Protein AF-A0A3D5E6T6-F1 (afdb_monomer_lite)

Radius of gyration: 24.29 Å; chains: 1; bounding box: 48×85×62 Å

Secondary structure (DSSP, 8-state):
---------------PPPPPPHHHHHHHHHHHHHT-HHHHHHHS-TT-EEEPPPEEE-SEEEEEETTEEEEEEES-TTT--S--TT-EEEEETTEE--TT-----STT-EEEEEEE-TT---EEEEEEE-EEE--EEEHHHHHHHHHHHHHH-SEEEEEEEEEEEETTEEEEEEEEEEESSTT---

Structure (mmCIF, N/CA/C/O backbone):
data_AF-A0A3D5E6T6-F1
#
_entry.id   AF-A0A3D5E6T6-F1
#
loop_
_atom_site.group_PDB
_atom_site.id
_atom_site.type_symbol
_atom_site.label_atom_id
_atom_site.label_alt_id
_atom_site.label_comp_id
_atom_site.label_asym_id
_atom_site.label_entity_id
_atom_site.label_seq_id
_atom_site.pdbx_PDB_ins_code
_atom_site.Cartn_x
_atom_site.Cartn_y
_atom_site.Cartn_z
_atom_site.occupancy
_atom_site.B_iso_or_equiv
_atom_site.auth_seq_id
_atom_site.auth_comp_id
_atom_site.auth_asym_id
_atom_site.auth_atom_id
_atom_site.pdbx_PDB_model_num
ATOM 1 N N . MET A 1 1 ? 4.486 -62.120 -38.686 1.00 47.09 1 MET A N 1
ATOM 2 C CA . MET A 1 1 ? 5.282 -61.383 -37.681 1.00 47.09 1 MET A CA 1
ATOM 3 C C . MET A 1 1 ? 5.878 -60.167 -38.366 1.00 47.09 1 MET A C 1
ATOM 5 O O . MET A 1 1 ? 6.569 -60.375 -39.346 1.00 47.09 1 MET A O 1
ATOM 9 N N . ILE A 1 2 ? 5.549 -58.956 -37.916 1.00 43.38 2 ILE A N 1
ATOM 10 C CA . ILE A 1 2 ? 6.425 -57.772 -37.788 1.00 43.38 2 ILE A CA 1
ATOM 11 C C . ILE A 1 2 ? 5.527 -56.706 -37.151 1.00 43.38 2 ILE A C 1
ATOM 13 O O . ILE A 1 2 ? 4.636 -56.150 -37.788 1.00 43.38 2 ILE A O 1
ATOM 17 N N . ASN A 1 3 ? 5.707 -56.514 -35.847 1.00 48.16 3 ASN A N 1
ATOM 18 C CA . ASN A 1 3 ? 5.030 -55.485 -35.074 1.00 48.16 3 ASN A CA 1
ATOM 19 C C . ASN A 1 3 ? 5.809 -54.184 -35.313 1.00 48.16 3 ASN A C 1
ATOM 21 O O . ASN A 1 3 ? 6.976 -54.090 -34.933 1.00 48.16 3 ASN A O 1
ATOM 25 N N . ARG A 1 4 ? 5.220 -53.215 -36.019 1.00 48.56 4 ARG A N 1
ATOM 26 C CA . ARG A 1 4 ? 5.838 -51.899 -36.233 1.00 48.56 4 ARG A CA 1
ATOM 27 C C . ARG A 1 4 ? 5.534 -51.016 -35.025 1.00 48.56 4 ARG A C 1
ATOM 29 O O . ARG A 1 4 ? 4.546 -50.292 -35.019 1.00 48.56 4 ARG A O 1
ATOM 36 N N . SER A 1 5 ? 6.376 -51.094 -34.002 1.00 53.91 5 SER A N 1
ATOM 37 C CA . SER A 1 5 ? 6.343 -50.152 -32.882 1.00 53.91 5 SER A CA 1
ATOM 38 C C . SER A 1 5 ? 6.890 -48.800 -33.347 1.00 53.91 5 SER A C 1
ATOM 40 O O . SER A 1 5 ? 8.079 -48.676 -33.634 1.00 53.91 5 SER A O 1
ATOM 42 N N . ILE A 1 6 ? 6.021 -47.793 -33.457 1.00 60.69 6 ILE A N 1
ATOM 43 C CA . ILE A 1 6 ? 6.411 -46.397 -33.689 1.00 60.69 6 ILE A CA 1
ATOM 44 C C . ILE A 1 6 ? 6.867 -45.827 -32.342 1.00 60.69 6 ILE A C 1
ATOM 46 O O . ILE A 1 6 ? 6.066 -45.691 -31.420 1.00 60.69 6 ILE A O 1
ATOM 50 N N . LEU A 1 7 ? 8.160 -45.531 -32.216 1.00 53.09 7 LEU A N 1
ATOM 51 C CA . LEU A 1 7 ? 8.740 -44.901 -31.033 1.00 53.09 7 LEU A CA 1
ATOM 52 C C . LEU A 1 7 ? 8.529 -43.379 -31.129 1.00 53.09 7 LEU A C 1
ATOM 54 O O . LEU A 1 7 ? 9.210 -42.708 -31.900 1.00 53.09 7 LEU A O 1
ATOM 58 N N . PHE A 1 8 ? 7.575 -42.835 -30.371 1.00 51.03 8 PHE A N 1
ATOM 59 C CA . PHE A 1 8 ? 7.426 -41.387 -30.193 1.00 51.03 8 PHE A CA 1
ATOM 60 C C . PHE A 1 8 ? 8.481 -40.894 -29.195 1.00 51.03 8 PHE A C 1
ATOM 62 O O . PHE A 1 8 ? 8.375 -41.148 -27.997 1.00 51.03 8 PHE A O 1
ATOM 69 N N . ILE A 1 9 ? 9.505 -40.195 -29.685 1.00 59.28 9 ILE A N 1
ATOM 70 C CA . ILE A 1 9 ? 10.459 -39.474 -28.834 1.00 59.28 9 ILE A CA 1
ATOM 71 C C . ILE A 1 9 ? 9.870 -38.085 -28.573 1.00 59.28 9 ILE A C 1
ATOM 73 O O . ILE A 1 9 ? 9.870 -37.227 -29.453 1.00 59.28 9 ILE A O 1
ATOM 77 N N . LEU A 1 10 ? 9.337 -37.872 -27.369 1.00 56.31 10 LEU A N 1
ATOM 78 C CA . LEU A 1 10 ? 8.991 -36.542 -26.871 1.00 56.31 10 LEU A CA 1
ATOM 79 C C . LEU A 1 10 ? 10.284 -35.842 -26.444 1.00 56.31 10 LEU A C 1
ATOM 81 O O . LEU A 1 10 ? 10.854 -36.161 -25.401 1.00 56.31 10 LEU A O 1
ATOM 85 N N . PHE A 1 11 ? 10.757 -34.892 -27.249 1.00 57.16 11 PHE A N 1
ATOM 8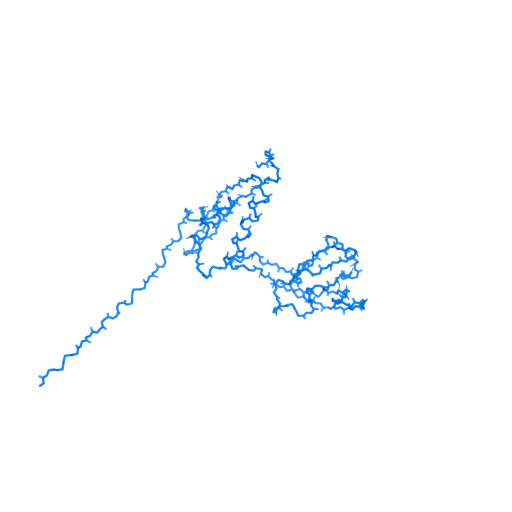6 C CA . PHE A 1 11 ? 11.798 -33.964 -26.822 1.00 57.16 11 PHE A CA 1
ATOM 87 C C . PHE A 1 11 ? 11.182 -32.968 -25.836 1.00 57.16 11 PHE A C 1
ATOM 89 O O . PHE A 1 11 ? 10.548 -31.995 -26.236 1.00 57.16 11 PHE A O 1
ATOM 96 N N . TYR A 1 12 ? 11.357 -33.214 -24.538 1.00 48.62 12 TYR A N 1
ATOM 97 C CA . TYR A 1 12 ? 11.178 -32.177 -23.525 1.00 48.62 12 TYR A CA 1
ATOM 98 C C . TYR A 1 12 ? 12.351 -31.199 -23.648 1.00 48.62 12 TYR A C 1
ATOM 100 O O . TYR A 1 12 ? 13.425 -31.420 -23.090 1.00 48.62 12 TYR A O 1
ATOM 108 N N . SER A 1 13 ? 12.177 -30.128 -24.422 1.00 54.66 13 SER A N 1
ATOM 109 C CA . SER A 1 13 ? 13.089 -28.990 -24.367 1.00 54.66 13 SER A CA 1
ATOM 110 C C . SER A 1 13 ? 12.815 -28.231 -23.072 1.00 54.66 13 SER A C 1
ATOM 112 O O . SER A 1 13 ? 11.785 -27.568 -22.943 1.00 54.66 13 SER A O 1
ATOM 114 N N . TYR A 1 14 ? 13.726 -28.329 -22.106 1.00 53.94 14 TYR A N 1
ATOM 115 C CA . TYR A 1 14 ? 13.758 -27.394 -20.988 1.00 53.94 14 TYR A CA 1
ATOM 116 C C . TYR A 1 14 ? 14.131 -26.017 -21.551 1.00 53.94 14 TYR A C 1
ATOM 118 O O . TYR A 1 14 ? 15.289 -25.771 -21.883 1.00 53.94 14 TYR A O 1
ATOM 126 N N . ILE A 1 15 ? 13.138 -25.142 -21.720 1.00 58.09 15 ILE A N 1
ATOM 127 C CA . ILE A 1 15 ? 13.366 -23.728 -22.021 1.00 58.09 15 ILE A CA 1
ATOM 128 C C . ILE A 1 15 ? 13.857 -23.107 -20.716 1.00 58.09 15 ILE A C 1
ATOM 130 O O . ILE A 1 15 ? 13.070 -22.862 -19.803 1.00 58.09 15 ILE A O 1
ATOM 134 N N . TYR A 1 16 ? 15.170 -22.924 -20.589 1.00 59.06 16 TYR A N 1
ATOM 135 C CA . TYR A 1 16 ? 15.711 -22.122 -19.502 1.00 59.06 16 TYR A CA 1
ATOM 136 C C . TYR A 1 16 ? 15.462 -20.649 -19.839 1.00 59.06 16 TYR A C 1
ATOM 138 O O . TYR A 1 16 ? 15.845 -20.226 -20.932 1.00 59.06 16 TYR A O 1
ATOM 146 N N . PRO A 1 17 ? 14.810 -19.873 -18.955 1.00 63.41 17 PRO A N 1
ATOM 147 C CA . PRO A 1 17 ? 14.689 -18.438 -19.156 1.00 63.41 17 PRO A CA 1
ATOM 148 C C . PRO A 1 17 ? 16.088 -17.831 -19.255 1.00 63.41 17 PRO A C 1
ATOM 150 O O . PRO A 1 17 ? 16.972 -18.175 -18.461 1.00 63.41 17 PRO A O 1
ATOM 153 N N . LEU A 1 18 ? 16.272 -16.967 -20.254 1.00 68.31 18 LEU A N 1
ATOM 154 C CA . LEU A 1 18 ? 17.498 -16.198 -20.420 1.00 68.31 18 LEU A CA 1
ATOM 155 C C . LEU A 1 18 ? 17.777 -15.387 -19.142 1.00 68.31 18 LEU A C 1
ATOM 157 O O . LEU A 1 18 ? 16.837 -15.044 -18.413 1.00 68.31 18 LEU A O 1
ATOM 161 N N . PRO A 1 19 ? 19.057 -15.130 -18.827 1.00 73.38 19 PRO A N 1
ATOM 162 C CA . PRO A 1 19 ? 19.401 -14.220 -17.746 1.00 73.38 19 PRO A CA 1
ATOM 163 C C . PRO A 1 19 ? 18.790 -12.843 -18.024 1.00 73.38 19 PRO A C 1
ATOM 165 O O . PRO A 1 19 ? 18.702 -12.427 -19.175 1.00 73.38 19 PRO A O 1
ATOM 168 N N . LEU A 1 20 ? 18.364 -12.165 -16.961 1.00 83.06 20 LEU A N 1
ATOM 169 C CA . LEU A 1 20 ? 17.825 -10.810 -17.042 1.00 83.06 20 LEU A CA 1
ATOM 170 C C . LEU A 1 20 ? 18.948 -9.851 -17.458 1.00 83.06 20 LEU A C 1
ATOM 172 O O . LEU A 1 20 ? 19.997 -9.844 -16.807 1.00 83.06 20 LEU A O 1
ATOM 176 N N . GLU A 1 21 ? 18.745 -9.076 -18.523 1.00 88.31 21 GLU A N 1
ATOM 177 C CA . GLU A 1 21 ? 19.727 -8.084 -18.959 1.00 88.31 21 GLU A CA 1
ATOM 178 C C . GLU A 1 21 ? 19.576 -6.783 -18.154 1.00 88.31 21 GLU A C 1
ATOM 180 O O . GLU A 1 21 ? 18.492 -6.423 -17.690 1.00 88.31 21 GLU A O 1
ATOM 185 N N . GLU A 1 22 ? 20.680 -6.058 -17.959 1.00 89.56 22 GLU A N 1
ATOM 186 C CA . GLU A 1 22 ? 20.649 -4.760 -17.268 1.00 89.56 22 GLU A CA 1
ATOM 187 C C . GLU A 1 22 ? 19.802 -3.737 -18.031 1.00 89.56 22 GLU A C 1
ATOM 189 O O . GLU A 1 22 ? 19.057 -2.986 -17.406 1.00 89.56 22 GLU A O 1
ATOM 194 N N . SER A 1 23 ? 19.850 -3.757 -19.367 1.00 91.56 23 SER A N 1
ATOM 195 C CA . SER A 1 23 ? 19.005 -2.917 -20.223 1.00 91.56 23 SER A CA 1
ATOM 196 C C . SER A 1 23 ? 17.519 -3.162 -19.986 1.00 91.56 23 SER A C 1
ATOM 198 O O . SER A 1 23 ? 16.777 -2.198 -19.851 1.00 91.56 23 SER A O 1
ATOM 200 N N . ASP A 1 24 ? 17.094 -4.419 -19.819 1.00 91.00 24 ASP A N 1
ATOM 201 C CA . ASP A 1 24 ? 15.690 -4.740 -19.529 1.00 91.00 24 ASP A CA 1
ATOM 202 C C . ASP A 1 24 ? 15.234 -4.112 -18.202 1.00 91.00 24 ASP A C 1
ATOM 204 O O . ASP A 1 24 ? 14.097 -3.660 -18.063 1.00 91.00 24 ASP A O 1
ATOM 208 N N . CYS A 1 25 ? 16.130 -4.066 -17.210 1.00 92.25 25 CYS A N 1
ATOM 209 C CA . CYS A 1 25 ? 15.851 -3.444 -15.918 1.00 92.25 25 CYS A CA 1
ATOM 210 C C . CYS A 1 25 ? 15.709 -1.925 -16.042 1.00 92.25 25 CYS A C 1
ATOM 212 O O . CYS A 1 25 ? 14.804 -1.346 -15.440 1.00 92.25 25 CYS A O 1
ATOM 214 N N . ILE A 1 26 ? 16.603 -1.289 -16.803 1.00 94.31 26 ILE A N 1
ATOM 215 C CA . ILE A 1 26 ? 16.587 0.157 -17.050 1.00 94.31 26 ILE A CA 1
ATOM 216 C C . ILE A 1 26 ? 15.308 0.529 -17.799 1.00 94.31 26 ILE A C 1
ATOM 218 O O . ILE A 1 26 ? 14.528 1.341 -17.300 1.00 94.31 26 ILE A O 1
ATOM 222 N N . ASP A 1 27 ? 15.041 -0.143 -18.919 1.00 94.88 27 ASP A N 1
ATOM 223 C CA . ASP A 1 27 ? 13.877 0.100 -19.768 1.00 94.88 27 ASP A CA 1
ATOM 224 C C . ASP A 1 27 ? 12.571 -0.079 -18.987 1.00 94.88 27 ASP A C 1
ATOM 226 O O . ASP A 1 27 ? 11.652 0.731 -19.112 1.00 94.88 27 ASP A O 1
ATOM 230 N N . PHE A 1 28 ? 12.487 -1.097 -18.123 1.00 94.44 28 PHE A N 1
ATOM 231 C CA . PHE A 1 28 ? 11.322 -1.299 -17.264 1.00 94.44 28 PHE A CA 1
ATOM 232 C C . PHE A 1 28 ? 11.111 -0.137 -16.283 1.00 94.44 28 PHE A C 1
ATOM 234 O O . PHE A 1 28 ? 9.985 0.344 -16.120 1.00 94.44 28 PHE A O 1
ATOM 241 N N . ILE A 1 29 ? 12.172 0.316 -15.608 1.00 94.62 29 ILE A N 1
ATOM 242 C CA . ILE A 1 29 ? 12.089 1.414 -14.637 1.00 94.62 29 ILE A CA 1
ATOM 243 C C . ILE A 1 29 ? 11.721 2.725 -15.346 1.00 94.62 29 ILE A C 1
ATOM 245 O O . ILE A 1 29 ? 10.819 3.431 -14.889 1.00 94.62 29 ILE A O 1
ATOM 249 N N . GLU A 1 30 ? 12.340 3.029 -16.485 1.00 93.81 30 GLU A N 1
ATOM 250 C CA . GLU A 1 30 ? 12.017 4.211 -17.287 1.00 93.81 30 GLU A CA 1
ATOM 251 C C . GLU A 1 30 ? 10.584 4.164 -17.834 1.00 93.81 30 GLU A C 1
ATOM 253 O O . GLU A 1 30 ? 9.835 5.137 -17.710 1.00 93.81 30 GLU A O 1
ATOM 258 N N . ALA A 1 31 ? 10.147 3.026 -18.382 1.00 94.44 31 ALA A N 1
ATOM 259 C CA . ALA A 1 31 ? 8.783 2.842 -18.879 1.00 94.44 31 ALA A CA 1
ATOM 260 C C . ALA A 1 31 ? 7.741 3.024 -17.765 1.00 94.44 31 ALA A C 1
ATOM 262 O O . ALA A 1 31 ? 6.711 3.673 -17.960 1.00 94.44 31 ALA A O 1
ATOM 263 N N . ARG A 1 32 ? 8.029 2.511 -16.564 1.00 93.56 32 ARG A N 1
ATOM 264 C CA . ARG A 1 32 ? 7.172 2.687 -15.390 1.00 93.56 32 ARG A CA 1
ATOM 265 C C . ARG A 1 32 ? 7.014 4.160 -15.021 1.00 93.56 32 ARG A C 1
ATOM 267 O O . ARG A 1 32 ? 5.887 4.621 -14.860 1.00 93.56 32 ARG A O 1
ATOM 274 N N . TYR A 1 33 ? 8.118 4.888 -14.855 1.00 92.19 33 TYR A N 1
ATOM 275 C CA . TYR A 1 33 ? 8.071 6.281 -14.395 1.00 92.19 33 TYR A CA 1
ATOM 276 C C . TYR A 1 33 ? 7.651 7.267 -15.494 1.00 92.19 33 TYR A C 1
ATOM 278 O O . TYR A 1 33 ? 7.068 8.300 -15.185 1.00 92.19 33 TYR A O 1
ATOM 286 N N . SER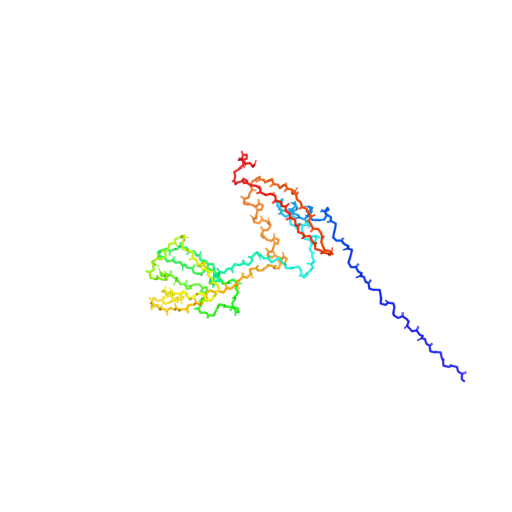 A 1 34 ? 7.830 6.918 -16.770 1.00 90.19 34 SER A N 1
ATOM 287 C CA . SER A 1 34 ? 7.282 7.674 -17.909 1.00 90.19 34 SER A CA 1
ATOM 288 C C . SER A 1 34 ? 5.773 7.525 -18.098 1.00 90.19 34 SER A C 1
ATOM 290 O O . SER A 1 34 ? 5.165 8.265 -18.875 1.00 90.19 34 SER A O 1
ATOM 292 N N . GLY A 1 35 ? 5.140 6.570 -17.410 1.00 91.38 35 GLY A N 1
ATOM 293 C CA . GLY A 1 35 ? 3.728 6.283 -17.626 1.00 91.38 35 GLY A CA 1
ATOM 294 C C . GLY A 1 35 ? 3.441 5.511 -18.917 1.00 91.38 35 GLY A C 1
ATOM 295 O O . GLY A 1 35 ? 2.314 5.577 -19.416 1.00 91.38 35 GLY A O 1
ATOM 296 N N . ALA A 1 36 ? 4.441 4.830 -19.488 1.00 92.56 36 ALA A N 1
ATOM 297 C CA . ALA A 1 36 ? 4.326 4.048 -20.716 1.00 92.56 36 ALA A CA 1
ATOM 298 C C . ALA A 1 36 ? 3.726 2.657 -20.435 1.00 92.56 36 ALA A C 1
ATOM 300 O O . ALA A 1 36 ? 4.392 1.628 -20.554 1.00 92.56 36 ALA A O 1
ATOM 301 N N . ASP A 1 37 ? 2.447 2.630 -20.061 1.00 92.81 37 ASP A N 1
ATOM 302 C CA . ASP A 1 37 ? 1.689 1.427 -19.690 1.00 92.81 37 ASP A CA 1
ATOM 303 C C . ASP A 1 37 ? 1.782 0.290 -20.723 1.00 92.81 37 ASP A C 1
ATOM 305 O O . ASP A 1 37 ? 2.005 -0.859 -20.357 1.00 92.81 37 ASP A O 1
ATOM 309 N N . SER A 1 38 ? 1.696 0.599 -22.017 1.00 93.38 38 SER A N 1
ATOM 310 C CA . SER A 1 38 ? 1.795 -0.393 -23.098 1.00 93.38 38 SER A CA 1
ATOM 311 C C . SER A 1 38 ? 3.186 -1.033 -23.189 1.00 93.38 38 SER A C 1
ATOM 313 O O . SER A 1 38 ? 3.296 -2.224 -23.481 1.00 93.38 38 SER A O 1
ATOM 315 N N . THR A 1 39 ? 4.241 -0.259 -22.918 1.00 94.69 39 THR A N 1
ATOM 316 C CA . THR A 1 39 ? 5.627 -0.751 -22.863 1.00 94.69 39 THR A CA 1
ATOM 317 C C . THR A 1 39 ? 5.838 -1.609 -21.624 1.00 94.69 39 THR A C 1
ATOM 319 O O . THR A 1 39 ? 6.399 -2.693 -21.712 1.00 94.69 39 THR A O 1
ATOM 322 N N . VAL A 1 40 ? 5.329 -1.181 -20.468 1.00 94.81 40 VAL A N 1
ATOM 323 C CA . VAL A 1 40 ? 5.388 -2.005 -19.256 1.00 94.81 40 VAL A CA 1
ATOM 324 C C . VAL A 1 40 ? 4.613 -3.308 -19.447 1.00 94.81 40 VAL A C 1
ATOM 326 O O . VAL A 1 40 ? 5.098 -4.370 -19.066 1.00 94.81 40 VAL A O 1
ATOM 329 N N . TYR A 1 41 ? 3.439 -3.256 -20.080 1.00 94.19 41 TYR A N 1
ATOM 330 C CA . TYR A 1 41 ? 2.621 -4.439 -20.326 1.00 94.19 41 TYR A CA 1
ATOM 331 C C . TYR A 1 41 ? 3.329 -5.475 -21.206 1.00 94.19 41 TYR A C 1
ATOM 333 O O . TYR A 1 41 ? 3.191 -6.669 -20.961 1.00 94.19 41 TYR A O 1
ATOM 341 N N . SER A 1 42 ? 4.124 -5.049 -22.194 1.00 94.31 42 SER A N 1
ATOM 342 C CA . SER A 1 42 ? 4.891 -5.982 -23.030 1.00 94.31 42 SER A CA 1
ATOM 343 C C . SER A 1 42 ? 6.080 -6.626 -22.305 1.00 94.31 42 SER A C 1
ATOM 345 O O . SER A 1 42 ? 6.579 -7.651 -22.769 1.00 94.31 42 SER A O 1
ATOM 347 N N . MET A 1 43 ? 6.519 -6.051 -21.180 1.00 92.88 43 MET A N 1
ATOM 348 C CA . MET A 1 43 ? 7.644 -6.533 -20.369 1.00 92.88 43 MET A CA 1
ATOM 349 C C . MET A 1 43 ? 7.218 -7.451 -19.213 1.00 92.88 43 MET A C 1
ATOM 351 O O . MET A 1 43 ? 8.053 -8.174 -18.668 1.00 92.88 43 MET A O 1
ATOM 355 N N . ILE A 1 44 ? 5.943 -7.434 -18.810 1.00 91.88 44 ILE A N 1
ATOM 356 C CA . ILE A 1 44 ? 5.429 -8.251 -17.700 1.00 91.88 44 ILE A CA 1
ATOM 357 C C . ILE A 1 44 ? 4.734 -9.526 -18.196 1.00 91.88 44 ILE A C 1
ATOM 359 O O . ILE A 1 44 ? 4.206 -9.592 -19.302 1.00 91.88 44 ILE A O 1
ATOM 363 N N . SER A 1 45 ? 4.731 -10.569 -17.365 1.00 90.38 45 SER A N 1
ATOM 364 C CA . SER A 1 45 ? 4.055 -11.833 -17.668 1.00 90.38 45 SER A CA 1
ATOM 365 C C . SER A 1 45 ? 2.553 -11.786 -17.357 1.00 90.38 45 SER A C 1
ATOM 367 O O . SER A 1 45 ? 2.087 -10.972 -16.564 1.00 90.38 45 SER A O 1
ATOM 369 N N . ASN A 1 46 ? 1.783 -12.725 -17.918 1.00 86.88 46 ASN A N 1
ATOM 370 C CA . ASN A 1 46 ? 0.343 -12.856 -17.634 1.00 86.88 46 ASN A CA 1
ATOM 371 C C . ASN A 1 46 ? 0.030 -13.194 -16.160 1.00 86.88 46 ASN A C 1
ATOM 373 O O . ASN A 1 46 ? -1.100 -13.024 -15.715 1.00 86.88 46 ASN A O 1
ATOM 377 N N . ASP A 1 47 ? 0.999 -13.733 -15.417 1.00 90.62 47 ASP A N 1
ATOM 378 C CA . ASP A 1 47 ? 0.913 -14.043 -13.984 1.00 90.62 47 ASP A CA 1
ATOM 379 C C . ASP A 1 47 ? 1.662 -13.018 -13.114 1.00 90.62 47 ASP A C 1
ATOM 381 O O . ASP A 1 47 ? 1.954 -13.271 -11.941 1.00 90.62 47 ASP A O 1
ATOM 385 N N . PHE A 1 48 ? 1.975 -11.850 -13.681 1.00 92.06 48 PHE A N 1
ATOM 386 C CA . PHE A 1 48 ? 2.706 -10.797 -12.997 1.00 92.06 48 PHE A CA 1
ATOM 387 C C . PHE A 1 48 ? 2.006 -10.356 -11.710 1.00 92.06 48 PHE A C 1
ATOM 389 O O . PHE A 1 48 ? 0.798 -10.116 -11.658 1.00 92.06 48 PHE A O 1
ATOM 396 N N . THR A 1 49 ? 2.809 -10.215 -10.657 1.00 92.38 49 THR A N 1
ATOM 397 C CA . THR A 1 49 ? 2.379 -9.677 -9.369 1.00 92.38 49 THR A CA 1
ATOM 398 C C . THR A 1 49 ? 3.404 -8.663 -8.887 1.00 92.38 49 THR A C 1
ATOM 400 O O . THR A 1 49 ? 4.551 -9.016 -8.595 1.00 92.38 49 THR A O 1
ATOM 403 N N . TYR A 1 50 ? 2.989 -7.406 -8.752 1.00 91.19 50 TYR A N 1
ATOM 404 C CA . TYR A 1 50 ? 3.812 -6.376 -8.135 1.00 91.19 50 TYR A CA 1
ATOM 405 C C . TYR A 1 50 ? 3.643 -6.427 -6.618 1.00 91.19 50 TYR A C 1
ATOM 407 O O . TYR A 1 50 ? 2.547 -6.226 -6.098 1.00 91.19 50 TYR A O 1
ATOM 415 N N . ASN A 1 51 ? 4.733 -6.698 -5.901 1.00 90.00 51 ASN A N 1
ATOM 416 C CA . ASN A 1 51 ? 4.744 -6.770 -4.445 1.00 90.00 51 ASN A CA 1
ATOM 417 C C . ASN A 1 51 ? 5.364 -5.496 -3.871 1.00 90.00 51 ASN A C 1
ATOM 419 O O . ASN A 1 51 ? 6.552 -5.237 -4.062 1.00 90.00 51 ASN A O 1
ATOM 423 N N . HIS A 1 52 ? 4.573 -4.715 -3.139 1.00 88.69 52 HIS A N 1
ATOM 424 C CA . HIS A 1 52 ? 5.070 -3.518 -2.462 1.00 88.69 52 HIS A CA 1
ATOM 425 C C . HIS A 1 52 ? 5.986 -3.882 -1.290 1.00 88.69 52 HIS A C 1
ATOM 427 O O . HIS A 1 52 ? 6.023 -5.027 -0.832 1.00 88.69 52 HIS A O 1
ATOM 433 N N . ILE A 1 53 ? 6.730 -2.902 -0.776 1.00 86.69 53 ILE A N 1
ATOM 434 C CA . ILE A 1 53 ? 7.540 -3.089 0.433 1.00 86.69 53 ILE A CA 1
ATOM 435 C C . ILE A 1 53 ? 6.598 -3.440 1.599 1.00 86.69 53 ILE A C 1
ATOM 437 O O . ILE A 1 53 ? 5.615 -2.726 1.819 1.00 86.69 53 ILE A O 1
ATOM 441 N N . PRO A 1 54 ? 6.859 -4.528 2.347 1.00 89.75 54 PRO A N 1
ATOM 442 C CA . PRO A 1 54 ? 6.024 -4.892 3.479 1.00 89.75 54 PRO A CA 1
ATOM 443 C C . PRO A 1 54 ? 6.122 -3.845 4.592 1.00 89.75 54 PRO A C 1
ATOM 445 O O . PRO A 1 54 ? 7.179 -3.265 4.837 1.00 89.75 54 PRO A O 1
ATOM 448 N N . TYR A 1 55 ? 5.025 -3.649 5.315 1.00 91.50 55 TYR A N 1
ATOM 449 C CA . TYR A 1 55 ? 4.961 -2.763 6.475 1.00 91.50 55 TYR A CA 1
ATOM 450 C C . TYR A 1 55 ? 4.209 -3.431 7.626 1.00 91.50 55 TYR A C 1
ATOM 452 O O . TYR A 1 55 ? 3.493 -4.413 7.436 1.00 91.50 55 TYR A O 1
ATOM 460 N N . VAL A 1 56 ? 4.379 -2.905 8.838 1.00 94.19 56 VAL A N 1
ATOM 461 C CA . VAL A 1 56 ? 3.705 -3.414 10.037 1.00 94.19 56 VAL A CA 1
ATOM 462 C C . VAL A 1 56 ? 2.639 -2.424 10.469 1.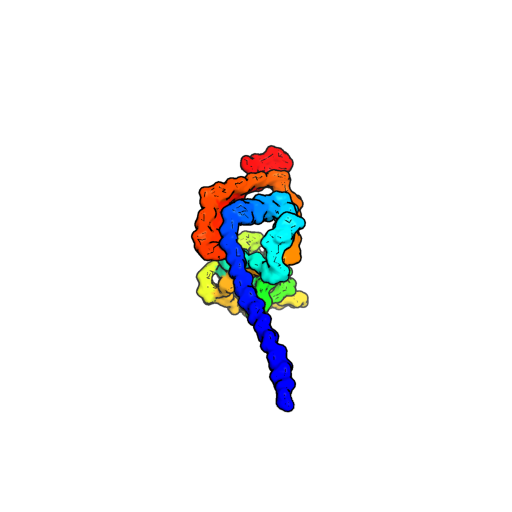00 94.19 56 VAL A C 1
ATOM 464 O O . VAL A 1 56 ? 2.951 -1.268 10.752 1.00 94.19 56 VAL A O 1
ATOM 467 N N . GLY A 1 57 ? 1.389 -2.875 10.519 1.00 94.69 57 GLY A N 1
ATOM 468 C CA . GLY A 1 57 ? 0.252 -2.011 10.805 1.00 94.69 57 GLY A CA 1
ATOM 469 C C . GLY A 1 57 ? -1.049 -2.780 11.010 1.00 94.69 57 GLY A C 1
ATOM 470 O O . GLY A 1 57 ? -1.050 -3.991 11.223 1.00 94.69 57 GLY A O 1
ATOM 471 N N . LEU A 1 58 ? -2.174 -2.065 10.933 1.00 94.25 58 LEU A N 1
ATOM 472 C CA . LEU A 1 58 ? -3.517 -2.651 11.052 1.00 94.25 58 LEU A CA 1
ATOM 473 C C . LEU A 1 58 ? -4.067 -3.227 9.735 1.00 94.25 58 LEU A C 1
ATOM 475 O O . LEU A 1 58 ? -5.111 -3.870 9.751 1.00 94.25 58 LEU A O 1
ATOM 479 N N . GLY A 1 59 ? -3.399 -3.000 8.599 1.00 92.88 59 GLY A N 1
ATOM 480 C CA . GLY A 1 59 ? -3.830 -3.544 7.302 1.00 92.88 59 GLY A CA 1
ATOM 481 C C . GLY A 1 59 ? -5.054 -2.845 6.722 1.00 92.88 59 GLY A C 1
ATOM 482 O O . GLY A 1 59 ? -5.849 -3.472 6.031 1.00 92.88 59 GLY A O 1
ATOM 483 N N . ILE A 1 60 ? -5.211 -1.553 7.012 1.00 93.75 60 ILE A N 1
ATOM 484 C CA . ILE A 1 60 ? -6.350 -0.734 6.592 1.00 93.75 60 ILE A CA 1
ATOM 485 C C . ILE A 1 60 ? -5.869 0.571 5.955 1.00 93.75 60 ILE A C 1
ATOM 487 O O . ILE A 1 60 ? -4.817 1.093 6.330 1.00 93.75 60 ILE A O 1
ATOM 491 N N . LEU A 1 61 ? -6.674 1.122 5.049 1.00 92.38 61 LEU A N 1
ATOM 492 C CA . LEU A 1 61 ? -6.568 2.509 4.602 1.00 92.38 61 LEU A CA 1
ATOM 493 C C . LEU A 1 61 ? -7.719 3.316 5.192 1.00 92.38 61 LEU A C 1
ATOM 495 O O . LEU A 1 61 ? -8.850 2.834 5.308 1.00 92.38 61 LEU A O 1
ATOM 499 N N . THR A 1 62 ? -7.415 4.551 5.578 1.00 95.81 62 THR A N 1
ATOM 500 C CA . THR A 1 62 ? -8.368 5.426 6.253 1.00 95.81 62 THR A CA 1
ATOM 501 C C . THR A 1 62 ? -8.357 6.827 5.685 1.00 95.81 62 THR A C 1
ATOM 503 O O . THR A 1 62 ? -7.305 7.351 5.327 1.00 95.81 62 THR A O 1
ATOM 506 N N . GLU A 1 63 ? -9.507 7.481 5.751 1.00 97.25 63 GLU A N 1
ATOM 507 C CA . GLU A 1 63 ? -9.633 8.907 5.506 1.00 97.25 63 GLU A CA 1
ATOM 508 C C . GLU A 1 63 ? -10.164 9.637 6.733 1.00 97.25 63 GLU A C 1
ATOM 510 O O . GLU A 1 63 ? -11.171 9.249 7.325 1.00 97.25 63 GLU A O 1
ATOM 515 N N . TYR A 1 64 ? -9.516 10.742 7.097 1.00 97.44 64 TYR A N 1
ATOM 516 C CA . TYR A 1 64 ? -9.994 11.575 8.191 1.00 97.44 64 TYR A CA 1
ATOM 517 C C . TYR A 1 64 ? -11.181 12.425 7.744 1.00 97.44 64 TYR A C 1
ATOM 519 O O . TYR A 1 64 ? -11.041 13.310 6.897 1.00 97.44 64 TYR A O 1
ATOM 527 N N . ARG A 1 65 ? -12.354 12.167 8.324 1.00 95.25 65 ARG A N 1
ATOM 528 C CA . ARG A 1 65 ? -13.600 12.876 8.022 1.00 95.25 65 ARG A CA 1
ATOM 529 C C . ARG A 1 65 ? -14.400 13.066 9.311 1.00 95.25 65 ARG A C 1
ATOM 531 O O . ARG A 1 65 ? -14.638 12.115 10.055 1.00 95.25 65 ARG A O 1
ATOM 538 N N . ASN A 1 66 ? -14.831 14.302 9.563 1.00 91.31 66 ASN A N 1
ATOM 539 C CA . ASN A 1 66 ? -15.711 14.670 10.681 1.00 91.31 66 ASN A CA 1
ATOM 540 C C . ASN A 1 66 ? -15.236 14.158 12.056 1.00 91.31 66 ASN A C 1
ATOM 542 O O . ASN A 1 66 ? -16.018 13.573 12.800 1.00 91.31 66 ASN A O 1
ATOM 546 N N . GLY A 1 67 ? -13.954 14.337 12.387 1.00 94.38 67 GLY A N 1
ATOM 547 C CA . GLY A 1 67 ? -13.429 13.967 13.708 1.00 94.38 67 GLY A CA 1
ATOM 548 C C . GLY A 1 67 ? -13.004 12.504 13.866 1.00 94.38 67 GLY A C 1
ATOM 549 O O . GLY A 1 67 ? -12.495 12.145 14.920 1.00 94.38 67 GLY A O 1
ATOM 550 N N . SER A 1 68 ? -13.173 11.669 12.838 1.00 97.25 68 SER A N 1
ATOM 551 C CA . SER A 1 68 ? -12.873 10.232 12.889 1.00 97.25 68 SER A CA 1
ATOM 552 C C . SER A 1 68 ? -12.090 9.774 11.660 1.00 97.25 68 SER A C 1
ATOM 554 O O . SER A 1 68 ? -12.103 10.438 10.622 1.00 97.25 68 SER A O 1
ATOM 556 N N . LEU A 1 69 ? -11.421 8.629 11.764 1.00 98.19 69 LEU A N 1
ATOM 557 C CA . LEU A 1 69 ? -10.814 7.941 10.628 1.00 98.19 69 LEU A CA 1
ATOM 558 C C . LEU A 1 69 ? -11.807 6.928 10.070 1.00 98.19 69 LEU A C 1
ATOM 560 O O . LEU A 1 69 ? -12.115 5.927 10.711 1.00 98.19 69 LEU A O 1
ATOM 564 N N . PHE A 1 70 ? -12.317 7.205 8.878 1.00 97.50 70 PHE A N 1
ATOM 565 C CA . PHE A 1 70 ? -13.218 6.334 8.140 1.00 97.50 70 PHE A CA 1
ATOM 566 C C . PHE A 1 70 ? -12.410 5.289 7.371 1.00 97.50 70 PHE A C 1
ATOM 568 O O . PHE A 1 70 ? -11.555 5.661 6.568 1.00 97.50 70 PHE A O 1
ATOM 575 N N . ILE A 1 71 ? -12.672 4.002 7.597 1.00 96.69 71 ILE A N 1
ATOM 576 C CA . ILE A 1 71 ? -11.979 2.915 6.896 1.00 96.69 71 ILE A CA 1
ATOM 577 C C . ILE A 1 71 ? -12.502 2.831 5.463 1.00 96.69 71 ILE A C 1
ATOM 579 O O . ILE A 1 71 ? -13.672 2.519 5.238 1.00 96.69 71 ILE A O 1
ATOM 583 N N . THR A 1 72 ? -11.631 3.101 4.493 1.00 95.69 72 THR A N 1
ATOM 584 C CA . THR A 1 72 ? -11.958 3.080 3.060 1.00 95.69 72 THR A CA 1
ATOM 585 C C . THR A 1 72 ? -11.563 1.776 2.387 1.00 95.69 72 THR A C 1
ATOM 587 O O . THR A 1 72 ? -12.194 1.388 1.407 1.00 95.69 72 THR A O 1
ATOM 590 N N . HIS A 1 73 ? -10.552 1.084 2.913 1.00 93.12 73 HIS A N 1
ATOM 591 C CA . HIS A 1 73 ? -10.046 -0.150 2.328 1.00 93.12 73 HIS A CA 1
ATOM 592 C C . HIS A 1 73 ? -9.424 -1.061 3.389 1.00 93.12 73 HIS A C 1
ATOM 594 O O . HIS A 1 73 ? -8.866 -0.575 4.376 1.00 93.12 73 HIS A O 1
ATOM 600 N N . ILE A 1 74 ? -9.487 -2.370 3.158 1.00 92.38 74 ILE A N 1
ATOM 601 C CA . ILE A 1 74 ? -8.753 -3.389 3.909 1.00 92.38 74 ILE A CA 1
ATOM 602 C C . ILE A 1 74 ? -7.742 -3.996 2.938 1.00 92.38 74 ILE A C 1
ATOM 604 O O . ILE A 1 74 ? -8.111 -4.447 1.861 1.00 92.38 74 ILE A O 1
ATOM 608 N N . VAL A 1 75 ? -6.460 -3.963 3.294 1.00 88.31 75 VAL A N 1
ATOM 609 C CA . VAL A 1 75 ? -5.372 -4.359 2.386 1.00 88.31 75 VAL A CA 1
ATOM 610 C C . VAL A 1 75 ? -5.352 -5.872 2.164 1.00 88.31 75 VAL A C 1
ATOM 612 O O . VAL A 1 75 ? -5.032 -6.337 1.075 1.00 88.31 75 VAL A O 1
ATOM 615 N N . ASN A 1 76 ? -5.681 -6.646 3.202 1.00 83.06 76 ASN A N 1
ATOM 616 C CA . ASN A 1 76 ? -5.842 -8.092 3.113 1.00 83.06 76 ASN A CA 1
ATOM 617 C C . ASN A 1 76 ? -6.906 -8.568 4.110 1.00 83.06 76 ASN A C 1
ATOM 619 O O . ASN A 1 76 ? -6.646 -8.674 5.312 1.00 83.06 76 ASN A O 1
ATOM 623 N N . ASP A 1 77 ? -8.089 -8.892 3.591 1.00 74.88 77 ASP A N 1
ATOM 624 C CA . ASP A 1 77 ? -9.240 -9.340 4.384 1.00 74.88 77 ASP A CA 1
ATOM 625 C C . ASP A 1 77 ? -8.978 -10.650 5.142 1.00 74.88 77 ASP A C 1
ATOM 627 O O . ASP A 1 77 ? -9.560 -10.886 6.197 1.00 74.88 77 ASP A O 1
ATOM 631 N N . SER A 1 78 ? -8.067 -11.501 4.651 1.00 78.38 78 SER A N 1
ATOM 632 C CA . SER A 1 78 ? -7.722 -12.760 5.331 1.00 78.38 78 SER A CA 1
ATOM 633 C C . SER A 1 78 ? -6.915 -12.533 6.610 1.00 78.38 78 SER A C 1
ATOM 635 O O . SER A 1 78 ? -6.872 -13.409 7.470 1.00 78.38 78 SER A O 1
ATOM 637 N N . LEU A 1 79 ? -6.258 -11.376 6.736 1.00 78.69 79 LEU A N 1
ATOM 638 C CA . LEU A 1 79 ? -5.444 -11.029 7.900 1.00 78.69 79 LEU A CA 1
ATOM 639 C C . LEU A 1 79 ? -6.167 -10.088 8.874 1.00 78.69 79 LEU A C 1
ATOM 641 O O . LEU A 1 79 ? -5.800 -10.039 10.047 1.00 78.69 79 LEU A O 1
ATOM 645 N N . GLN A 1 80 ? -7.178 -9.342 8.414 1.00 81.88 80 GLN A N 1
ATOM 646 C CA . GLN A 1 80 ? -7.904 -8.356 9.215 1.00 81.88 80 GLN A CA 1
ATOM 647 C C . GLN A 1 80 ? -9.399 -8.687 9.286 1.00 81.88 80 GLN A C 1
ATOM 649 O O . GLN A 1 80 ? -10.174 -8.321 8.411 1.00 81.88 80 GLN A O 1
ATOM 654 N N . THR A 1 81 ? -9.819 -9.341 10.370 1.00 82.56 81 THR A N 1
ATOM 655 C CA . THR A 1 81 ? -11.193 -9.853 10.529 1.00 82.56 81 THR A CA 1
ATOM 656 C C . THR A 1 81 ? -12.091 -9.000 11.425 1.00 82.56 81 THR A C 1
ATOM 658 O O . THR A 1 81 ? -13.289 -9.254 11.536 1.00 82.56 81 THR A O 1
ATOM 661 N N . ASN A 1 82 ? -11.532 -8.011 12.125 1.00 90.44 82 ASN A N 1
ATOM 662 C CA . ASN A 1 82 ? -12.249 -7.260 13.161 1.00 90.44 82 ASN A CA 1
ATOM 663 C C . ASN A 1 82 ? -12.636 -5.845 12.732 1.00 90.44 82 ASN A C 1
ATOM 665 O O . ASN A 1 82 ? -13.394 -5.182 13.446 1.00 90.44 82 ASN A O 1
ATOM 669 N N . LEU A 1 83 ? -12.138 -5.384 11.589 1.00 94.56 83 LEU A N 1
ATOM 670 C CA . LEU A 1 83 ? -12.421 -4.084 10.994 1.00 94.56 83 LEU A CA 1
ATOM 671 C C . LEU A 1 83 ? -12.966 -4.283 9.587 1.00 94.56 83 LEU A C 1
ATOM 673 O O . LEU A 1 83 ? -12.498 -5.154 8.867 1.00 94.56 83 LEU A O 1
ATOM 677 N N . ASN A 1 84 ? -13.929 -3.452 9.198 1.00 94.94 84 ASN A N 1
ATOM 678 C CA . ASN A 1 84 ? -14.523 -3.497 7.868 1.00 94.94 84 ASN A CA 1
ATOM 679 C C . ASN A 1 84 ? -14.503 -2.121 7.209 1.00 94.94 84 ASN A C 1
ATOM 681 O O . ASN A 1 84 ? -14.518 -1.086 7.883 1.00 94.94 84 ASN A O 1
ATOM 685 N N . VAL A 1 85 ? -14.565 -2.109 5.876 1.00 95.94 85 VAL A N 1
ATOM 686 C CA . VAL A 1 85 ? -14.826 -0.884 5.112 1.00 95.94 85 VAL A CA 1
ATOM 687 C C . VAL A 1 85 ? -16.124 -0.234 5.600 1.00 95.94 85 VAL A C 1
ATOM 689 O O . VAL A 1 85 ? -17.190 -0.856 5.641 1.00 95.94 85 VAL A O 1
ATOM 692 N N . GLY A 1 86 ? -16.033 1.047 5.948 1.00 96.06 86 GLY A N 1
ATOM 693 C CA . GLY A 1 86 ? -17.131 1.841 6.489 1.00 96.06 86 GLY A CA 1
ATOM 694 C C . GLY A 1 86 ? -17.168 1.963 8.013 1.00 96.06 86 GLY A C 1
ATOM 695 O O . GLY A 1 86 ? -17.932 2.791 8.516 1.00 96.06 86 GLY A O 1
ATOM 696 N N . ASP A 1 87 ? -16.358 1.193 8.743 1.00 97.12 87 ASP A N 1
ATOM 697 C CA . ASP A 1 87 ? -16.146 1.422 10.172 1.00 97.12 87 ASP A CA 1
ATOM 698 C C . ASP A 1 87 ? -15.429 2.769 10.392 1.00 97.12 87 ASP A C 1
ATOM 700 O O . ASP A 1 87 ? -14.730 3.286 9.513 1.00 97.12 87 ASP A O 1
ATOM 704 N N . LYS A 1 88 ? -15.600 3.354 11.581 1.00 97.81 88 LYS A N 1
ATOM 705 C CA . LYS A 1 88 ? -14.908 4.586 11.984 1.00 97.81 88 LYS A CA 1
ATOM 706 C C . LYS A 1 88 ? -14.079 4.341 13.229 1.00 97.81 88 LYS A C 1
ATOM 708 O O . LYS A 1 88 ? -14.596 3.803 14.205 1.00 97.81 88 LYS A O 1
ATOM 713 N N . ILE A 1 89 ? -12.831 4.790 13.209 1.00 98.12 89 ILE A N 1
ATOM 714 C CA . ILE A 1 89 ? -11.934 4.808 14.364 1.00 98.12 89 ILE A CA 1
ATOM 715 C C . ILE A 1 89 ? -11.963 6.215 14.960 1.00 98.12 89 ILE A C 1
ATOM 717 O O . ILE A 1 89 ? -11.797 7.201 14.242 1.00 98.12 89 ILE A O 1
ATOM 721 N N . HIS A 1 90 ? -12.177 6.296 16.268 1.00 98.00 90 HIS A N 1
ATOM 722 C CA . HIS A 1 90 ? -12.285 7.546 17.026 1.00 98.00 90 HIS A CA 1
ATOM 723 C C . HIS A 1 90 ? -11.079 7.765 17.929 1.00 98.00 90 HIS A C 1
ATOM 725 O O . HIS A 1 90 ? -10.597 8.888 18.057 1.00 98.00 90 HIS A O 1
ATOM 731 N N . GLU A 1 91 ? -10.543 6.686 18.502 1.00 98.06 91 GLU A N 1
ATOM 732 C CA . GLU A 1 91 ? -9.339 6.737 19.328 1.00 98.06 91 GLU A CA 1
ATOM 733 C C . GLU A 1 91 ? -8.412 5.557 19.054 1.00 98.06 91 GLU A C 1
ATOM 735 O O . GLU A 1 91 ? -8.861 4.456 18.725 1.00 98.06 91 GLU A O 1
ATOM 740 N N . VAL A 1 92 ? -7.117 5.795 19.256 1.00 97.69 92 VAL A N 1
ATOM 741 C CA . VAL A 1 92 ? -6.046 4.796 19.230 1.00 97.69 92 VAL A CA 1
ATOM 742 C C . VAL A 1 92 ? -5.216 4.969 20.495 1.00 97.69 92 VAL A C 1
ATOM 744 O O . VAL A 1 92 ? -4.686 6.048 20.754 1.00 97.69 92 VAL A O 1
ATOM 747 N N . ASN A 1 93 ? -5.105 3.914 21.299 1.00 96.56 93 ASN A N 1
ATOM 748 C CA . ASN A 1 93 ? -4.331 3.876 22.543 1.00 96.56 93 ASN A CA 1
ATOM 749 C C . ASN A 1 93 ? -4.642 5.053 23.489 1.00 96.56 93 ASN A C 1
ATOM 751 O O . ASN A 1 93 ? -3.742 5.662 24.065 1.00 96.56 93 ASN A O 1
ATOM 755 N N . GLY A 1 94 ? -5.931 5.388 23.621 1.00 96.38 94 GLY A N 1
ATOM 756 C CA . GLY A 1 94 ? -6.421 6.471 24.482 1.00 96.38 94 GLY A CA 1
ATOM 757 C C . GLY A 1 94 ? -6.186 7.885 23.941 1.00 96.38 94 GLY A C 1
ATOM 758 O O . GLY A 1 94 ? -6.325 8.850 24.688 1.00 96.38 94 GLY A O 1
ATOM 759 N N . LYS A 1 95 ? -5.801 8.028 22.667 1.00 97.31 95 LYS A N 1
ATOM 760 C CA . LYS A 1 95 ? -5.669 9.321 21.985 1.00 97.31 95 LYS A CA 1
ATOM 761 C C . LYS A 1 95 ? -6.693 9.433 20.866 1.00 97.31 95 LYS A C 1
ATOM 763 O O . LYS A 1 95 ? -6.782 8.540 20.024 1.00 97.31 95 LYS A O 1
ATOM 768 N N . VAL A 1 96 ? -7.405 10.558 20.825 1.00 97.81 96 VAL A N 1
ATOM 769 C CA . VAL A 1 96 ? -8.317 10.896 19.724 1.00 97.81 96 VAL A CA 1
ATOM 770 C C . VAL A 1 96 ? -7.545 10.951 18.409 1.00 97.81 96 VAL A C 1
ATOM 772 O O . VAL A 1 96 ? -6.427 11.471 18.346 1.00 97.81 96 VAL A O 1
ATOM 775 N N . VAL A 1 97 ? -8.133 10.386 17.359 1.00 97.94 97 VAL A N 1
ATOM 776 C CA . VAL A 1 97 ? -7.491 10.321 16.047 1.00 97.94 97 VAL A CA 1
ATOM 777 C C . VAL A 1 97 ? -7.444 11.676 15.343 1.00 97.94 97 VAL A C 1
ATOM 779 O O . VAL A 1 97 ? -8.259 12.571 15.559 1.00 97.94 97 VAL A O 1
ATOM 782 N N . SER A 1 98 ? -6.487 11.806 14.434 1.00 96.69 98 SER A N 1
ATOM 783 C CA . SER A 1 98 ? -6.303 12.956 13.556 1.00 96.69 98 SER A CA 1
ATOM 784 C C . SER A 1 98 ? -5.909 12.485 12.157 1.00 96.69 98 SER A C 1
ATOM 786 O O . SER A 1 98 ? -5.649 11.301 11.939 1.00 96.69 98 SER A O 1
ATOM 788 N N . LYS A 1 99 ? -5.780 13.424 11.215 1.00 94.88 99 LYS A N 1
ATOM 789 C CA . LYS A 1 99 ? -5.267 13.147 9.864 1.00 94.88 99 LYS A CA 1
ATOM 790 C C . LYS A 1 99 ? -3.889 12.465 9.854 1.00 94.88 99 LYS A C 1
ATOM 792 O O . LYS A 1 99 ? -3.596 11.731 8.921 1.00 94.88 99 LYS A O 1
ATOM 797 N N . ASN A 1 100 ? -3.070 12.691 10.883 1.00 93.12 100 ASN A N 1
ATOM 798 C CA . ASN A 1 100 ? -1.693 12.192 10.964 1.00 93.12 100 ASN A CA 1
ATOM 799 C C . ASN A 1 100 ? -1.547 10.987 11.905 1.00 93.12 100 ASN A C 1
ATOM 801 O O . ASN A 1 100 ? -0.434 10.635 12.294 1.00 93.12 100 ASN A O 1
ATOM 805 N N . THR A 1 101 ? -2.655 10.387 12.341 1.00 93.81 101 THR A N 1
ATOM 806 C CA . THR A 1 101 ? -2.598 9.192 13.183 1.00 93.81 101 THR A CA 1
ATOM 807 C C . THR A 1 101 ? -1.932 8.051 12.419 1.00 93.81 101 THR A C 1
ATOM 809 O O . THR A 1 101 ? -2.367 7.683 11.332 1.00 93.81 101 THR A O 1
ATOM 812 N N . SER A 1 102 ? -0.878 7.495 13.013 1.00 90.88 102 SER A N 1
ATOM 813 C CA . SER A 1 102 ? -0.150 6.342 12.490 1.00 90.88 102 SER A CA 1
ATOM 814 C C . SER A 1 102 ? -0.543 5.077 13.244 1.00 90.88 102 SER A C 1
ATOM 816 O O . SER A 1 102 ? -0.803 5.118 14.447 1.00 90.88 102 SER A O 1
ATOM 818 N N . PHE A 1 103 ? -0.548 3.958 12.527 1.00 91.56 103 PHE A N 1
ATOM 819 C CA . PHE A 1 103 ? -0.848 2.629 13.055 1.00 91.56 103 PHE A CA 1
ATOM 820 C C . PHE A 1 103 ? 0.382 1.711 13.063 1.00 91.56 103 PHE A C 1
ATOM 822 O O . PHE A 1 103 ? 0.235 0.495 13.153 1.00 91.56 103 PHE A O 1
ATOM 829 N N . ASN A 1 104 ? 1.584 2.275 12.930 1.00 90.88 104 ASN A N 1
ATOM 830 C CA . ASN A 1 104 ? 2.817 1.502 12.802 1.00 90.88 104 ASN A CA 1
ATOM 831 C C . ASN A 1 104 ? 3.416 1.157 14.170 1.00 90.88 104 ASN A C 1
ATOM 833 O O . ASN A 1 104 ? 3.284 1.907 15.138 1.00 90.88 104 ASN A O 1
ATOM 837 N N . GLY A 1 105 ? 4.138 0.041 14.234 1.00 91.25 105 GLY A N 1
ATOM 838 C CA . GLY A 1 105 ? 4.794 -0.426 15.451 1.00 91.25 105 GLY A CA 1
ATOM 839 C C . GLY A 1 105 ? 5.458 -1.783 15.251 1.00 91.25 105 GLY A C 1
ATOM 840 O O . GLY A 1 105 ? 5.637 -2.231 14.120 1.00 91.25 105 GLY A O 1
ATOM 841 N N . ALA A 1 106 ? 5.831 -2.443 16.347 1.00 93.88 106 ALA A N 1
ATOM 842 C CA . ALA A 1 106 ? 6.385 -3.792 16.283 1.00 93.88 106 ALA A CA 1
ATOM 843 C C . ALA A 1 106 ? 5.283 -4.828 16.016 1.00 93.88 106 ALA A C 1
ATOM 845 O O . ALA A 1 106 ? 4.165 -4.702 16.526 1.00 93.88 106 ALA A O 1
ATOM 846 N N . VAL A 1 107 ? 5.614 -5.873 15.253 1.00 94.69 107 VAL A N 1
ATOM 847 C CA . VAL A 1 107 ? 4.694 -6.985 14.965 1.00 94.69 107 VAL A CA 1
ATOM 848 C C . VAL A 1 107 ? 4.183 -7.586 16.277 1.00 94.69 107 VAL A C 1
ATOM 850 O O . VAL A 1 107 ? 4.948 -7.766 17.222 1.00 94.69 107 VAL A O 1
ATOM 853 N N . GLY A 1 108 ? 2.882 -7.863 16.346 1.00 94.62 108 GLY A N 1
ATOM 854 C CA . GLY A 1 108 ? 2.206 -8.404 17.525 1.00 94.62 108 GLY A CA 1
ATOM 855 C C . GLY A 1 108 ? 1.860 -7.369 18.599 1.00 94.62 108 GLY A C 1
ATOM 856 O O . GLY A 1 108 ? 1.121 -7.698 19.522 1.00 94.62 108 GLY A O 1
ATOM 857 N N . SER A 1 109 ? 2.334 -6.122 18.486 1.00 96.19 109 SER A N 1
ATOM 858 C CA . SER A 1 109 ? 1.987 -5.070 19.452 1.00 96.19 109 SER A CA 1
ATOM 859 C C . SER A 1 109 ? 0.493 -4.785 19.403 1.00 96.19 109 SER A C 1
ATOM 861 O O . SER A 1 109 ? -0.034 -4.408 18.357 1.00 96.19 109 SER A O 1
ATOM 863 N N . GLU A 1 110 ? -0.189 -4.928 20.530 1.00 96.19 110 GLU A N 1
ATOM 864 C CA . GLU A 1 110 ? -1.630 -4.719 20.601 1.00 96.19 110 GLU A CA 1
ATOM 865 C C . GLU A 1 110 ? -1.984 -3.225 20.562 1.00 96.19 110 GLU A C 1
ATOM 867 O O . GLU A 1 110 ? -1.408 -2.408 21.281 1.00 96.19 110 GLU A O 1
ATOM 872 N N . GLN A 1 111 ? -2.937 -2.869 19.705 1.00 96.69 111 GLN A N 1
ATOM 873 C CA . GLN A 1 111 ? -3.523 -1.540 19.602 1.00 96.69 111 GLN A CA 1
ATOM 874 C C . GLN A 1 111 ? -4.924 -1.567 20.195 1.00 96.69 111 GLN A C 1
ATOM 876 O O . GLN A 1 111 ? -5.777 -2.341 19.759 1.00 96.69 111 GLN A O 1
ATOM 881 N N . LYS A 1 112 ? -5.183 -0.676 21.150 1.00 97.62 112 LYS A N 1
ATOM 882 C CA . LYS A 1 112 ? -6.526 -0.440 21.676 1.00 97.62 112 LYS A CA 1
ATOM 883 C C . LYS A 1 112 ? -7.214 0.612 20.819 1.00 97.62 112 LYS A C 1
ATOM 885 O O . LYS A 1 112 ? -6.764 1.755 20.779 1.00 97.62 112 LYS A O 1
ATOM 890 N N . LEU A 1 113 ? -8.322 0.259 20.183 1.00 98.06 113 LEU A N 1
ATOM 891 C CA . LEU A 1 113 ? -9.096 1.162 19.338 1.00 98.06 113 LEU A CA 1
ATOM 892 C C . LEU A 1 113 ? -10.480 1.399 19.935 1.00 98.06 113 LEU A C 1
ATOM 894 O O . LEU A 1 113 ? -11.110 0.469 20.440 1.00 98.06 113 LEU A O 1
ATOM 898 N N . ILE A 1 114 ? -10.968 2.631 19.818 1.00 98.12 114 ILE A N 1
ATOM 899 C CA . ILE A 1 114 ? -12.383 2.955 20.014 1.00 98.12 114 ILE A CA 1
ATOM 900 C C . ILE A 1 114 ? -13.007 3.154 18.639 1.00 98.12 114 ILE A C 1
ATOM 902 O O . ILE A 1 114 ? -12.584 4.040 17.893 1.00 98.12 114 ILE A O 1
ATOM 906 N N . VAL A 1 115 ? -13.996 2.330 18.292 1.00 97.88 115 VAL A N 1
ATOM 907 C CA . VAL A 1 115 ? -14.588 2.290 16.949 1.00 97.88 115 VAL A CA 1
ATOM 908 C C . VAL A 1 115 ? -16.114 2.293 16.986 1.00 97.88 115 VAL A C 1
ATOM 910 O O . VAL A 1 115 ? -16.721 1.811 17.941 1.00 97.88 115 VAL A O 1
ATOM 913 N N . THR A 1 116 ? -16.738 2.781 15.918 1.00 97.62 116 THR A N 1
ATOM 914 C CA . THR A 1 116 ? -18.166 2.562 15.623 1.00 97.62 116 THR A CA 1
ATOM 915 C C . THR A 1 116 ? -18.283 1.773 14.328 1.00 97.62 116 THR A C 1
ATOM 917 O O . THR A 1 116 ? -17.612 2.109 13.344 1.00 97.62 116 THR A O 1
ATOM 920 N N . LYS A 1 117 ? -19.138 0.749 14.314 1.00 96.00 117 LYS A N 1
ATOM 921 C CA . LYS A 1 117 ? -19.353 -0.083 13.128 1.00 96.00 117 LYS A CA 1
ATOM 922 C C . LYS A 1 117 ? -20.134 0.653 12.048 1.00 96.00 117 LYS A C 1
ATOM 924 O O . LYS A 1 117 ? -20.886 1.584 12.335 1.00 96.00 117 LYS A O 1
ATOM 929 N N . ARG A 1 118 ? -19.949 0.255 10.787 1.00 94.88 118 ARG A N 1
ATOM 930 C CA . ARG A 1 118 ? -20.714 0.818 9.666 1.00 94.88 118 ARG A CA 1
ATOM 931 C C . ARG A 1 118 ? -22.221 0.754 9.954 1.00 94.88 118 ARG A C 1
ATOM 933 O O . ARG A 1 118 ? -22.776 -0.325 10.125 1.00 94.88 118 ARG A O 1
ATOM 940 N N . GLY A 1 119 ? -22.885 1.910 9.940 1.00 92.12 119 GLY A N 1
ATOM 941 C CA . GLY A 1 119 ? -24.329 2.013 10.195 1.00 92.12 119 GLY A CA 1
ATOM 942 C C . GLY A 1 119 ? -24.729 1.971 11.674 1.00 92.12 119 GLY A C 1
ATOM 943 O O . GLY A 1 119 ? -25.917 2.047 11.965 1.00 92.12 119 GLY A O 1
ATOM 944 N N . ASP A 1 120 ? -23.762 1.901 12.589 1.00 92.50 120 ASP A N 1
ATOM 945 C CA . ASP A 1 120 ? -23.964 1.945 14.035 1.00 92.50 120 ASP A CA 1
ATOM 946 C C . ASP A 1 120 ? -23.385 3.250 14.615 1.00 92.50 120 ASP A C 1
ATOM 948 O O . ASP A 1 120 ? -22.433 3.836 14.092 1.00 92.50 120 ASP A O 1
ATOM 952 N N . SER A 1 121 ? -23.977 3.713 15.710 1.00 91.44 121 SER A N 1
ATOM 953 C CA . SER A 1 121 ? -23.520 4.849 16.515 1.00 91.44 121 SER A CA 1
ATOM 954 C C . SER A 1 121 ? -22.893 4.427 17.847 1.00 91.44 121 SER A C 1
ATOM 956 O O . SER A 1 121 ? -22.391 5.271 18.585 1.00 91.44 121 SER A O 1
ATOM 958 N N . THR A 1 122 ? -22.929 3.138 18.174 1.00 96.81 122 THR A N 1
ATOM 959 C CA . THR A 1 122 ? -22.401 2.582 19.417 1.00 96.81 122 THR A CA 1
ATOM 960 C C . THR A 1 122 ? -20.885 2.506 19.364 1.00 96.81 122 THR A C 1
ATOM 962 O O . THR A 1 122 ? -20.301 1.900 18.463 1.00 96.81 122 THR A O 1
ATOM 965 N N . PHE A 1 123 ? -20.236 3.109 20.356 1.00 97.19 123 PHE A N 1
ATOM 966 C CA . PHE A 1 123 ? -18.800 2.973 20.529 1.00 97.19 123 PHE A CA 1
ATOM 967 C C . PHE A 1 123 ? -18.470 1.597 21.099 1.00 97.19 123 PHE A C 1
ATOM 969 O O . PHE A 1 123 ? -19.069 1.141 22.071 1.00 97.19 123 PHE A O 1
ATOM 976 N N . SER A 1 124 ? -17.466 0.962 20.515 1.00 96.62 124 SER A N 1
ATOM 977 C CA . SER A 1 124 ? -16.930 -0.318 20.953 1.00 96.62 124 SER A CA 1
ATOM 978 C C . SER A 1 124 ? -15.423 -0.207 21.122 1.00 96.62 124 SER A C 1
ATOM 980 O O . SER A 1 124 ? -14.748 0.496 20.369 1.00 96.62 124 SER A O 1
ATOM 982 N N . THR A 1 125 ? -14.898 -0.884 22.140 1.00 97.62 125 THR A N 1
ATOM 983 C CA . THR A 1 125 ? -13.454 -1.042 22.313 1.00 97.62 125 THR A CA 1
ATOM 984 C C . THR A 1 125 ? -13.031 -2.345 21.660 1.00 97.62 125 THR A C 1
ATOM 986 O O . THR A 1 125 ? -13.607 -3.389 21.961 1.00 97.62 125 THR A O 1
ATOM 989 N N . ILE A 1 126 ? -12.015 -2.290 20.807 1.00 96.38 126 ILE A N 1
ATOM 990 C CA . ILE A 1 126 ? -11.387 -3.477 20.227 1.00 96.38 126 ILE A CA 1
ATOM 991 C C . ILE A 1 126 ? -9.881 -3.437 20.461 1.00 96.38 126 ILE A C 1
ATOM 993 O O . ILE A 1 126 ? -9.278 -2.366 20.532 1.00 96.38 126 ILE A O 1
ATOM 997 N N . TYR A 1 127 ? -9.288 -4.616 20.578 1.00 96.06 127 TYR A N 1
ATOM 998 C CA . TYR A 1 127 ? -7.858 -4.811 20.757 1.00 96.06 127 TYR A CA 1
ATOM 999 C C . TYR A 1 127 ? -7.349 -5.607 19.565 1.00 96.06 127 TYR A C 1
ATOM 1001 O O . TYR A 1 127 ? -7.889 -6.676 19.280 1.00 96.06 127 TYR A O 1
ATOM 1009 N N . LEU A 1 128 ? -6.376 -5.062 18.835 1.00 94.69 128 LEU A N 1
ATOM 1010 C CA . LEU A 1 128 ? -5.855 -5.685 17.620 1.00 94.69 128 LEU A CA 1
ATOM 1011 C C . LEU A 1 128 ? -4.332 -5.721 17.621 1.00 94.69 128 LEU A C 1
ATOM 1013 O O . LEU A 1 128 ? -3.713 -4.667 17.770 1.00 94.69 128 LEU A O 1
ATOM 1017 N N . PRO A 1 129 ? -3.708 -6.889 17.406 1.00 95.06 129 PRO A N 1
ATOM 1018 C CA . PRO A 1 129 ? -2.274 -6.946 17.190 1.00 95.06 129 PRO A CA 1
ATOM 1019 C C . PRO A 1 129 ? -1.919 -6.313 15.843 1.00 95.06 129 PRO A C 1
ATOM 1021 O O . PRO A 1 129 ? -2.633 -6.475 14.851 1.00 95.06 129 PRO A O 1
ATOM 1024 N N . LEU A 1 130 ? -0.783 -5.622 15.791 1.00 95.00 130 LEU A N 1
ATOM 1025 C CA . LEU A 1 130 ? -0.195 -5.217 14.520 1.00 95.00 130 LEU A CA 1
ATOM 1026 C C . LEU A 1 130 ? 0.336 -6.436 13.766 1.00 95.00 130 LEU A C 1
ATOM 1028 O O . LEU A 1 130 ? 1.004 -7.298 14.339 1.00 95.00 130 LEU A O 1
ATOM 1032 N N . ILE A 1 131 ? 0.089 -6.472 12.465 1.00 93.12 131 ILE A N 1
ATOM 1033 C CA . ILE A 1 131 ? 0.487 -7.564 11.576 1.00 93.12 131 ILE A CA 1
ATOM 1034 C C . ILE A 1 131 ? 1.425 -7.035 10.494 1.00 93.12 131 ILE A C 1
ATOM 1036 O O . ILE A 1 131 ? 1.394 -5.851 10.154 1.00 93.12 131 ILE A O 1
ATOM 1040 N N . GLN A 1 132 ? 2.268 -7.909 9.949 1.00 92.94 132 GLN A N 1
ATOM 1041 C CA . GLN A 1 132 ? 3.016 -7.593 8.738 1.00 92.94 132 GLN A CA 1
ATOM 1042 C C . GLN A 1 132 ? 2.083 -7.741 7.534 1.00 92.94 132 GLN A C 1
ATOM 1044 O O . GLN A 1 132 ? 1.486 -8.798 7.335 1.00 92.94 132 GLN A O 1
ATOM 1049 N N . ILE A 1 133 ? 1.968 -6.685 6.736 1.00 90.81 133 ILE A N 1
ATOM 1050 C CA . ILE A 1 133 ? 1.146 -6.637 5.530 1.00 90.81 133 ILE A CA 1
ATOM 1051 C C . ILE A 1 133 ? 2.050 -6.345 4.343 1.00 90.81 133 ILE A C 1
ATOM 1053 O O . ILE A 1 133 ? 2.945 -5.504 4.419 1.00 90.81 133 ILE A O 1
ATOM 1057 N N . GLN A 1 134 ? 1.779 -7.016 3.230 1.00 88.69 134 GLN A N 1
ATOM 1058 C CA . GLN A 1 134 ? 2.361 -6.694 1.940 1.00 88.69 134 GLN A CA 1
ATOM 1059 C C . GLN A 1 134 ? 1.225 -6.476 0.949 1.00 88.69 134 GLN A C 1
ATOM 1061 O O . GLN A 1 134 ? 0.480 -7.404 0.640 1.00 88.69 134 GLN A O 1
ATOM 1066 N N . TYR A 1 135 ? 1.064 -5.233 0.497 1.00 86.56 135 TYR A N 1
ATOM 1067 C CA . TYR A 1 135 ? 0.134 -4.937 -0.582 1.00 86.56 135 TYR A CA 1
ATOM 1068 C C . TYR A 1 135 ? 0.699 -5.508 -1.884 1.00 86.56 135 TYR A C 1
ATOM 1070 O O . TYR A 1 135 ? 1.890 -5.360 -2.169 1.00 86.56 135 TYR A O 1
ATOM 1078 N N . SER A 1 136 ? -0.149 -6.186 -2.651 1.00 89.75 136 SER A N 1
ATOM 1079 C CA . SER A 1 136 ? 0.219 -6.738 -3.949 1.00 89.75 136 SER A CA 1
ATOM 1080 C C . SER A 1 136 ? -0.821 -6.364 -4.992 1.00 89.75 136 SER A C 1
ATOM 1082 O O . SER A 1 136 ? -1.998 -6.184 -4.676 1.00 89.75 136 SER A O 1
ATOM 1084 N N . GLN A 1 137 ? -0.365 -6.213 -6.228 1.00 91.81 137 GLN A N 1
ATOM 1085 C CA . GLN A 1 137 ? -1.187 -5.841 -7.371 1.00 91.81 137 GLN A CA 1
ATOM 1086 C C . GLN A 1 137 ? -0.997 -6.862 -8.480 1.00 91.81 137 GLN A C 1
ATOM 1088 O O . GLN A 1 137 ? 0.125 -7.305 -8.730 1.00 91.81 137 GLN A O 1
ATOM 1093 N N . ASN A 1 138 ? -2.093 -7.207 -9.151 1.00 92.56 138 ASN A N 1
ATOM 1094 C CA . ASN A 1 138 ? -2.013 -7.875 -10.444 1.00 92.56 138 ASN A CA 1
ATOM 1095 C C . ASN A 1 138 ? -1.594 -6.873 -11.530 1.00 92.56 138 ASN A C 1
ATOM 1097 O O . ASN A 1 138 ? -1.517 -5.666 -11.288 1.00 92.56 138 ASN A O 1
ATOM 1101 N N . ASP A 1 139 ? -1.348 -7.390 -12.727 1.00 92.00 139 ASP A N 1
ATOM 1102 C CA . ASP A 1 139 ? -1.042 -6.616 -13.930 1.00 92.00 139 ASP A CA 1
ATOM 1103 C C . ASP A 1 139 ? -1.984 -5.417 -14.145 1.00 92.00 139 ASP A C 1
ATOM 1105 O O . ASP A 1 139 ? -1.531 -4.289 -14.304 1.00 92.00 139 ASP A O 1
ATOM 1109 N N . SER A 1 140 ? -3.294 -5.631 -14.069 1.00 92.00 140 SER A N 1
ATOM 1110 C CA . SER A 1 140 ? -4.313 -4.633 -14.384 1.00 92.00 140 SER A CA 1
ATOM 1111 C C . SER A 1 140 ? -4.292 -3.458 -13.403 1.00 92.00 140 SER A C 1
ATOM 1113 O O . SER A 1 140 ? -4.334 -2.301 -13.819 1.00 92.00 140 SER A O 1
ATOM 1115 N N . LEU A 1 141 ? -4.203 -3.742 -12.099 1.00 91.62 141 LEU A N 1
ATOM 1116 C CA . LEU A 1 141 ? -4.094 -2.711 -11.062 1.00 91.62 141 LEU A CA 1
ATOM 1117 C C . LEU A 1 141 ? -2.745 -1.993 -11.130 1.00 91.62 141 LEU A C 1
ATOM 1119 O O . LEU A 1 141 ? -2.690 -0.781 -10.963 1.00 91.62 141 LEU A O 1
ATOM 1123 N N . PHE A 1 142 ? -1.667 -2.725 -11.409 1.00 93.75 142 PHE A N 1
ATOM 1124 C CA . PHE A 1 142 ? -0.337 -2.142 -11.543 1.00 93.75 142 PHE A CA 1
ATOM 1125 C C . PHE A 1 142 ? -0.240 -1.176 -12.735 1.00 93.75 142 PHE A C 1
ATOM 1127 O O . PHE A 1 142 ? 0.331 -0.095 -12.609 1.00 93.75 142 PHE A O 1
ATOM 1134 N N . LEU A 1 143 ? -0.832 -1.525 -13.880 1.00 93.38 143 LEU A N 1
ATOM 1135 C CA . LEU A 1 143 ? -0.891 -0.643 -15.048 1.00 93.38 143 LEU A CA 1
ATOM 1136 C C . LEU A 1 143 ? -1.761 0.593 -14.797 1.00 93.38 143 LEU A C 1
ATOM 1138 O O . LEU A 1 143 ? -1.394 1.689 -15.218 1.00 93.38 143 LEU A O 1
ATOM 1142 N N . LEU A 1 144 ? -2.880 0.440 -14.082 1.00 92.56 144 LEU A N 1
ATOM 1143 C CA . LEU A 1 144 ? -3.707 1.580 -13.684 1.00 92.56 144 LEU A CA 1
ATOM 1144 C C . LEU A 1 144 ? -2.911 2.562 -12.811 1.00 92.56 144 LEU A C 1
ATOM 1146 O O . LEU A 1 144 ? -2.928 3.761 -13.079 1.00 92.56 144 LEU A O 1
ATOM 1150 N N . ASP A 1 145 ? -2.146 2.051 -11.845 1.00 90.94 145 ASP A N 1
ATOM 1151 C CA . ASP A 1 145 ? -1.262 2.861 -11.003 1.00 90.94 145 ASP A CA 1
ATOM 1152 C C . ASP A 1 145 ? -0.204 3.624 -11.820 1.00 90.94 145 ASP A C 1
ATOM 1154 O O . ASP A 1 145 ? 0.101 4.774 -11.506 1.00 90.94 145 ASP A O 1
ATOM 1158 N N . ILE A 1 146 ? 0.347 3.023 -12.881 1.00 92.69 146 ILE A N 1
ATOM 1159 C CA . ILE A 1 146 ? 1.296 3.686 -13.797 1.00 92.69 146 ILE A CA 1
ATOM 1160 C C . ILE A 1 146 ? 0.629 4.859 -14.529 1.00 92.69 146 ILE A C 1
ATOM 1162 O O . ILE A 1 146 ? 1.220 5.935 -14.669 1.00 92.69 146 ILE A O 1
ATOM 1166 N N . VAL A 1 147 ? -0.618 4.685 -14.967 1.00 91.12 147 VAL A N 1
ATOM 1167 C CA . VAL A 1 147 ? -1.389 5.753 -15.618 1.00 91.12 147 VAL A CA 1
ATOM 1168 C C . VAL A 1 147 ? -1.732 6.867 -14.627 1.00 91.12 147 VAL A C 1
ATOM 1170 O O . VAL A 1 147 ? -1.558 8.046 -14.942 1.00 91.12 147 VAL A O 1
ATOM 1173 N N . ASP A 1 148 ? -2.174 6.519 -13.420 1.00 90.50 148 ASP A N 1
ATOM 1174 C CA . ASP A 1 148 ? -2.476 7.484 -12.359 1.00 90.50 148 ASP A CA 1
ATOM 1175 C C . ASP A 1 148 ? -1.233 8.269 -11.937 1.00 90.50 148 ASP A C 1
ATOM 1177 O O . ASP A 1 148 ? -1.291 9.483 -11.706 1.00 90.50 148 ASP A O 1
ATOM 1181 N 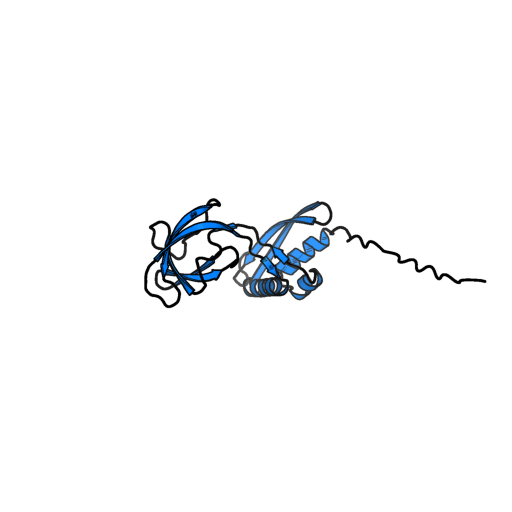N . TYR A 1 149 ? -0.085 7.598 -11.906 1.00 87.19 149 TYR A N 1
ATOM 1182 C CA . TYR A 1 149 ? 1.206 8.218 -11.680 1.00 87.19 149 TYR A CA 1
ATOM 1183 C C . TYR A 1 149 ? 1.516 9.266 -12.763 1.00 87.19 149 TYR A C 1
ATOM 1185 O O . TYR A 1 149 ? 1.761 10.425 -12.423 1.00 87.19 149 TYR A O 1
ATOM 1193 N N . ARG A 1 150 ? 1.408 8.915 -14.052 1.00 87.56 150 ARG A N 1
ATOM 1194 C CA . ARG A 1 150 ? 1.594 9.858 -15.174 1.00 87.56 150 ARG A CA 1
ATOM 1195 C C . ARG A 1 150 ? 0.684 11.079 -15.068 1.00 87.56 150 ARG A C 1
ATOM 1197 O O . ARG A 1 150 ? 1.088 12.191 -15.372 1.00 87.56 150 ARG A O 1
ATOM 1204 N N . ASN A 1 151 ? -0.557 10.879 -14.632 1.00 89.50 151 ASN A N 1
ATOM 1205 C CA . ASN A 1 151 ? -1.524 11.966 -14.474 1.00 89.50 151 ASN A CA 1
ATOM 1206 C C . ASN A 1 151 ? -1.220 12.861 -13.254 1.00 89.50 151 ASN A C 1
ATOM 1208 O O . ASN A 1 151 ? -1.750 13.967 -13.151 1.00 89.50 151 ASN A O 1
ATOM 1212 N N . THR A 1 152 ? -0.398 12.382 -12.316 1.00 90.56 152 THR A N 1
ATOM 1213 C CA . THR A 1 152 ? -0.043 13.088 -11.079 1.00 90.56 152 THR A CA 1
ATOM 1214 C C . THR A 1 152 ? 1.201 13.965 -11.233 1.00 90.56 152 THR A C 1
ATOM 1216 O O . THR A 1 152 ? 1.278 15.023 -10.598 1.00 90.56 152 THR A O 1
ATOM 1219 N N . TRP A 1 153 ? 2.182 13.532 -12.026 1.00 90.50 153 TRP A N 1
ATOM 1220 C CA . TRP A 1 153 ? 3.481 14.194 -12.168 1.00 90.50 153 TRP A CA 1
ATOM 1221 C C . TRP A 1 153 ? 3.599 14.845 -13.546 1.00 90.50 153 TRP A C 1
ATOM 1223 O O . TRP A 1 153 ? 3.413 14.191 -14.564 1.00 90.50 153 TRP A O 1
ATOM 1233 N N . TYR A 1 154 ? 3.893 16.146 -13.567 1.00 88.06 154 TYR A N 1
ATOM 1234 C CA . TYR A 1 154 ? 4.113 16.900 -14.803 1.00 88.06 154 TYR A CA 1
ATOM 1235 C C . TYR A 1 154 ? 5.478 16.603 -15.418 1.00 88.06 154 TYR A C 1
ATOM 1237 O O . TYR A 1 154 ? 5.592 16.558 -16.637 1.00 88.06 154 TYR A O 1
ATOM 1245 N N . ASP A 1 155 ? 6.494 16.443 -14.572 1.00 88.88 155 ASP A N 1
ATOM 1246 C CA . ASP A 1 155 ? 7.868 16.168 -14.981 1.00 88.88 155 ASP A CA 1
ATOM 1247 C C . ASP A 1 155 ? 8.510 15.189 -13.992 1.00 88.88 155 ASP A C 1
ATOM 1249 O O . ASP A 1 155 ? 8.098 15.128 -12.825 1.00 88.88 155 ASP A O 1
ATOM 1253 N N . TYR A 1 156 ? 9.477 14.402 -14.453 1.00 90.19 156 TYR A N 1
ATOM 1254 C CA . TYR A 1 156 ? 10.174 13.409 -13.645 1.00 90.19 156 TYR A CA 1
ATOM 1255 C C . TYR A 1 156 ? 11.593 13.157 -14.157 1.00 90.19 156 TYR A C 1
ATOM 1257 O O . TYR A 1 156 ? 11.885 13.267 -15.345 1.00 90.19 156 TYR A O 1
ATOM 1265 N N . HIS A 1 157 ? 12.465 12.748 -13.242 1.00 92.19 157 HIS A N 1
ATOM 1266 C CA . HIS A 1 157 ? 13.811 12.291 -13.544 1.00 92.19 157 HIS A CA 1
ATOM 1267 C C . HIS A 1 157 ? 14.060 10.964 -12.835 1.00 92.19 157 HIS A C 1
ATOM 1269 O O . HIS A 1 157 ? 13.655 10.761 -11.689 1.00 92.19 157 HIS A O 1
ATOM 1275 N N . VAL A 1 158 ? 14.704 10.046 -13.547 1.00 93.81 158 VAL A N 1
ATOM 1276 C CA . VAL A 1 158 ? 15.194 8.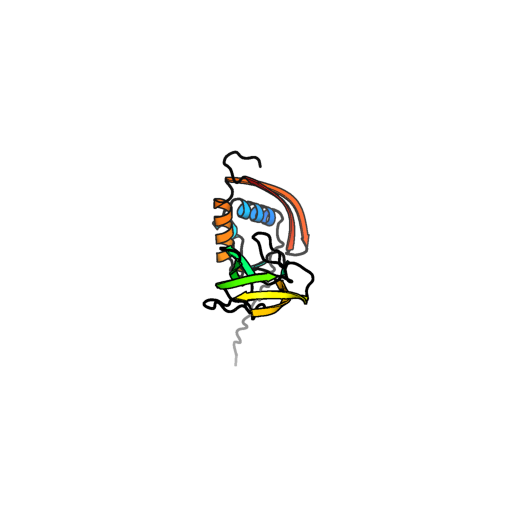782 -13.008 1.00 93.81 158 VAL A CA 1
ATOM 1277 C C . VAL A 1 158 ? 16.677 8.711 -13.325 1.00 93.81 158 VAL A C 1
ATOM 1279 O O . VAL A 1 158 ? 17.065 8.862 -14.482 1.00 93.81 158 VAL A O 1
ATOM 1282 N N . GLU A 1 159 ? 17.486 8.427 -12.312 1.00 95.56 159 GLU A N 1
ATOM 1283 C CA . GLU A 1 159 ? 18.906 8.129 -12.469 1.00 95.56 159 GLU A CA 1
ATOM 1284 C C . GLU A 1 159 ? 19.174 6.723 -11.931 1.00 95.56 159 GLU A C 1
ATOM 1286 O O . GLU A 1 159 ? 18.942 6.436 -10.755 1.00 95.56 159 GLU A O 1
ATOM 1291 N N . ILE A 1 160 ? 19.656 5.827 -12.792 1.00 95.69 160 ILE A N 1
ATOM 1292 C CA . ILE A 1 160 ? 20.067 4.483 -12.384 1.00 95.69 160 ILE A CA 1
ATOM 1293 C C . ILE A 1 160 ? 21.482 4.567 -11.810 1.00 95.69 160 ILE A C 1
ATOM 1295 O O . ILE A 1 160 ? 22.415 4.963 -12.503 1.00 95.69 160 ILE A O 1
ATOM 1299 N N . LEU A 1 161 ? 21.634 4.198 -10.539 1.00 96.12 161 LEU A N 1
ATOM 1300 C CA . LEU A 1 161 ? 22.882 4.334 -9.787 1.00 96.12 161 LEU A CA 1
ATOM 1301 C C . LEU A 1 161 ? 23.695 3.036 -9.776 1.00 96.12 161 LEU A C 1
ATOM 1303 O O . LEU A 1 161 ? 24.919 3.084 -9.865 1.00 96.12 161 LEU A O 1
ATOM 1307 N N . ASP A 1 162 ? 23.030 1.886 -9.632 1.00 95.12 162 ASP A N 1
ATOM 1308 C CA . ASP A 1 162 ? 23.672 0.566 -9.653 1.00 95.12 162 ASP A CA 1
ATOM 1309 C C . ASP A 1 162 ? 22.657 -0.543 -9.975 1.00 95.12 162 ASP A C 1
ATOM 1311 O O . ASP A 1 162 ? 21.466 -0.424 -9.666 1.00 95.12 162 ASP A O 1
ATOM 1315 N N . ILE A 1 163 ? 23.128 -1.647 -10.559 1.00 93.44 163 ILE A N 1
ATOM 1316 C CA . ILE A 1 163 ? 22.334 -2.856 -10.790 1.00 93.44 163 ILE A CA 1
ATOM 1317 C C . ILE A 1 163 ? 23.130 -4.070 -10.323 1.00 93.44 163 ILE A C 1
ATOM 1319 O O . ILE A 1 163 ? 24.181 -4.409 -10.858 1.00 93.44 163 ILE A O 1
ATOM 1323 N N . ILE A 1 164 ? 22.583 -4.782 -9.338 1.00 92.06 164 ILE A N 1
ATOM 1324 C CA . ILE A 1 164 ? 23.183 -6.008 -8.814 1.00 92.06 164 ILE A CA 1
ATOM 1325 C C . ILE A 1 164 ? 22.375 -7.203 -9.307 1.00 92.06 164 ILE A C 1
ATOM 1327 O O . ILE A 1 164 ? 21.240 -7.425 -8.880 1.00 92.06 164 ILE A O 1
ATOM 1331 N N . ASN A 1 165 ? 22.991 -8.012 -10.166 1.00 88.06 165 ASN A N 1
ATOM 1332 C CA . ASN A 1 165 ? 22.374 -9.204 -10.736 1.00 88.06 165 ASN A CA 1
ATOM 1333 C C . ASN A 1 165 ? 22.749 -10.478 -9.967 1.00 88.06 165 ASN A C 1
ATOM 1335 O O . ASN A 1 165 ? 23.918 -10.770 -9.711 1.00 88.06 165 ASN A O 1
ATOM 1339 N N . HIS A 1 166 ? 21.743 -11.288 -9.632 1.00 84.62 166 HIS A N 1
ATOM 1340 C CA . HIS A 1 166 ? 21.930 -12.632 -9.095 1.00 84.62 166 HIS A CA 1
ATOM 1341 C C . HIS A 1 166 ? 20.934 -13.619 -9.710 1.00 84.62 166 HIS A C 1
ATOM 1343 O O . HIS A 1 166 ? 19.748 -13.632 -9.370 1.00 84.62 166 HIS A O 1
ATOM 1349 N N . LYS A 1 167 ? 21.443 -14.519 -10.564 1.00 83.75 167 LYS A N 1
ATOM 1350 C CA . LYS A 1 167 ? 20.631 -15.445 -11.374 1.00 83.75 167 LYS A CA 1
ATOM 1351 C C . LYS A 1 167 ? 19.670 -14.640 -12.259 1.00 83.75 167 LYS A C 1
ATOM 1353 O O . LYS A 1 167 ? 20.123 -13.775 -12.991 1.00 83.75 167 LYS A O 1
ATOM 1358 N N . ASN A 1 168 ? 18.365 -14.878 -12.151 1.00 80.06 168 ASN A N 1
ATOM 1359 C CA . ASN A 1 168 ? 17.336 -14.198 -12.942 1.00 80.06 168 ASN A CA 1
ATOM 1360 C C . ASN A 1 168 ? 16.644 -13.096 -12.127 1.00 80.06 168 ASN A C 1
ATOM 1362 O O . ASN A 1 168 ? 15.431 -12.922 -12.210 1.00 80.06 168 ASN A O 1
ATOM 1366 N N . LYS A 1 169 ? 17.389 -12.437 -11.236 1.00 85.56 169 LYS A N 1
ATOM 1367 C CA . LYS A 1 169 ? 16.893 -11.351 -10.391 1.00 85.56 169 LYS A CA 1
ATOM 1368 C C . LYS A 1 169 ? 17.897 -10.212 -10.409 1.00 85.56 169 LYS A C 1
ATOM 1370 O O . LYS A 1 169 ? 19.087 -10.460 -10.219 1.00 85.56 169 LYS A O 1
ATOM 1375 N N . ALA A 1 170 ? 17.383 -9.000 -10.545 1.00 90.06 170 ALA A N 1
ATOM 1376 C CA . ALA A 1 170 ? 18.133 -7.769 -10.376 1.00 90.06 170 ALA A CA 1
ATOM 1377 C C . ALA A 1 170 ? 17.671 -7.048 -9.107 1.00 90.06 170 ALA A C 1
ATOM 1379 O O . ALA A 1 170 ? 16.485 -7.053 -8.768 1.00 90.06 170 ALA A O 1
ATOM 1380 N N . ALA A 1 171 ? 18.610 -6.412 -8.418 1.00 91.00 171 ALA A N 1
ATOM 1381 C CA . ALA A 1 171 ? 18.330 -5.317 -7.507 1.00 91.00 171 ALA A CA 1
ATOM 1382 C C . ALA A 1 171 ? 18.794 -4.027 -8.187 1.00 91.00 171 ALA A C 1
ATOM 1384 O O . ALA A 1 171 ? 19.983 -3.876 -8.455 1.00 91.00 171 ALA A O 1
ATOM 1385 N N . VAL A 1 172 ? 17.854 -3.129 -8.477 1.00 92.94 172 VAL A N 1
ATOM 1386 C CA . VAL A 1 172 ? 18.133 -1.839 -9.117 1.00 92.94 172 VAL A CA 1
ATOM 1387 C C . VAL A 1 172 ? 18.164 -0.766 -8.037 1.00 92.94 172 VAL A C 1
ATOM 1389 O O . VAL A 1 172 ? 17.172 -0.563 -7.333 1.00 92.94 172 VAL A O 1
ATOM 1392 N N . TYR A 1 173 ? 19.296 -0.087 -7.898 1.00 94.00 173 TYR A N 1
ATOM 1393 C CA . TYR A 1 173 ? 19.434 1.109 -7.080 1.00 94.00 173 TYR A CA 1
ATOM 1394 C C . TYR A 1 173 ? 19.302 2.327 -7.989 1.00 94.00 173 TYR A C 1
ATOM 1396 O O . TYR A 1 173 ? 20.093 2.504 -8.911 1.00 94.00 173 TYR A O 1
ATOM 1404 N N . TYR A 1 174 ? 18.286 3.150 -7.752 1.00 94.56 174 TYR A N 1
ATOM 1405 C CA . TYR A 1 174 ? 17.992 4.313 -8.579 1.00 94.56 174 TYR A CA 1
ATOM 1406 C C . TYR A 1 174 ? 17.504 5.484 -7.727 1.00 94.56 174 TYR A C 1
ATOM 1408 O O . TYR A 1 174 ? 16.896 5.290 -6.668 1.00 94.56 174 TYR A O 1
ATOM 1416 N N . LEU A 1 175 ? 17.774 6.696 -8.202 1.00 94.50 175 LEU A N 1
ATOM 1417 C CA . LEU A 1 175 ? 17.164 7.928 -7.728 1.00 94.50 175 LEU A CA 1
ATOM 1418 C C . LEU A 1 175 ? 15.942 8.229 -8.597 1.00 94.50 175 LEU A C 1
ATOM 1420 O O . LEU A 1 175 ? 15.957 8.025 -9.810 1.00 94.50 175 LEU A O 1
ATOM 1424 N N . TRP A 1 176 ? 14.877 8.706 -7.962 1.00 92.94 176 TRP A N 1
ATOM 1425 C CA . TRP A 1 176 ? 13.699 9.198 -8.653 1.00 92.94 176 TRP A CA 1
ATOM 1426 C C . TRP A 1 176 ? 13.267 10.540 -8.063 1.00 92.94 176 TRP A C 1
ATOM 1428 O O . TRP A 1 176 ? 13.116 10.666 -6.844 1.00 92.94 176 TRP A O 1
ATOM 1438 N N . GLU A 1 177 ? 13.026 11.508 -8.941 1.00 92.69 177 GLU A N 1
ATOM 1439 C CA . GLU A 1 177 ? 12.557 12.855 -8.629 1.00 92.69 177 GLU A CA 1
ATOM 1440 C C . GLU A 1 177 ? 11.367 13.207 -9.527 1.00 92.69 177 GLU A C 1
ATOM 1442 O O . GLU A 1 177 ? 11.228 12.701 -10.642 1.00 92.69 177 GLU A O 1
ATOM 1447 N N . GLY A 1 178 ? 10.469 14.065 -9.043 1.00 91.25 178 GLY A N 1
ATOM 1448 C CA . GLY A 1 178 ? 9.296 14.451 -9.815 1.00 91.25 178 GLY A CA 1
ATOM 1449 C C . GLY A 1 178 ? 8.684 15.770 -9.386 1.00 91.25 178 GLY A C 1
ATOM 1450 O O . GLY A 1 178 ? 8.695 16.143 -8.209 1.00 91.25 178 GLY A O 1
ATOM 1451 N N . SER A 1 179 ? 8.073 16.448 -10.354 1.00 91.12 179 SER A N 1
ATOM 1452 C CA . SER A 1 179 ? 7.394 17.720 -10.166 1.00 91.12 179 SER A CA 1
ATOM 1453 C C . SER A 1 179 ? 5.896 17.611 -10.405 1.00 91.12 179 SER A C 1
ATOM 1455 O O . SER A 1 179 ? 5.432 17.156 -11.446 1.00 91.12 179 SER A O 1
ATOM 1457 N N . LYS A 1 180 ? 5.099 18.089 -9.444 1.00 91.62 180 LYS A N 1
ATOM 1458 C CA . LYS A 1 180 ? 3.633 18.219 -9.591 1.00 91.62 180 LYS A CA 1
ATOM 1459 C C . LYS A 1 180 ? 3.208 19.520 -10.270 1.00 91.62 180 LYS A C 1
ATOM 1461 O O . LYS A 1 180 ? 2.018 19.820 -10.331 1.00 91.62 180 LYS A O 1
ATOM 1466 N N . LYS A 1 181 ? 4.166 20.339 -10.698 1.00 90.31 181 LYS A N 1
ATOM 1467 C CA . LYS A 1 181 ? 3.925 21.617 -11.364 1.00 90.31 181 LYS A CA 1
ATOM 1468 C C . LYS A 1 181 ? 4.619 21.591 -12.710 1.00 90.31 181 LYS A C 1
ATOM 1470 O O . LYS A 1 181 ? 5.769 21.178 -12.791 1.00 90.31 181 LYS A O 1
ATOM 1475 N N . GLU A 1 182 ? 3.930 22.084 -13.727 1.00 85.94 182 GLU A N 1
ATOM 1476 C CA . GLU A 1 182 ? 4.534 22.356 -15.025 1.00 85.94 182 GLU A CA 1
ATOM 1477 C C . GLU A 1 182 ? 5.745 23.290 -14.843 1.00 85.94 182 GLU A C 1
ATOM 1479 O O . GLU A 1 182 ? 5.629 24.330 -14.187 1.00 85.94 182 GLU A O 1
ATOM 1484 N N . ASN A 1 183 ? 6.910 22.899 -15.373 1.00 83.44 183 ASN A N 1
ATOM 1485 C CA . ASN A 1 183 ? 8.201 23.584 -15.187 1.00 83.44 183 ASN A CA 1
ATOM 1486 C C . ASN A 1 183 ? 8.635 23.767 -13.715 1.00 83.44 183 ASN A C 1
ATOM 1488 O O . ASN A 1 183 ? 9.370 24.703 -13.389 1.00 83.44 183 ASN A O 1
ATOM 1492 N N . GLY A 1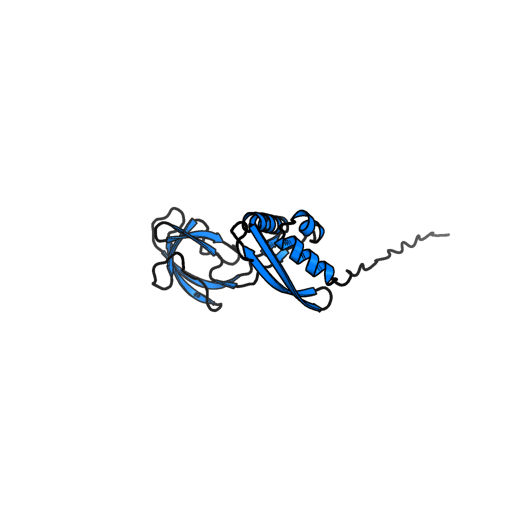 184 ? 8.142 22.934 -12.796 1.00 83.12 184 GLY A N 1
ATOM 1493 C CA . GLY A 1 184 ? 8.667 22.894 -11.436 1.00 83.12 184 GLY A CA 1
ATOM 1494 C C . GLY A 1 184 ? 10.048 22.228 -11.390 1.00 83.12 184 GLY A C 1
ATOM 1495 O O . GLY A 1 184 ? 10.459 21.607 -12.364 1.00 83.12 184 GLY A O 1
ATOM 1496 N N . PRO A 1 185 ? 10.779 22.350 -10.270 1.00 81.38 185 PRO A N 1
ATOM 1497 C CA . PRO A 1 185 ? 12.072 21.695 -10.139 1.00 81.38 185 PRO A CA 1
ATOM 1498 C C . PRO A 1 185 ? 11.891 20.177 -10.204 1.00 81.38 185 PRO A C 1
ATOM 1500 O O . PRO A 1 185 ? 10.938 19.645 -9.614 1.00 81.38 185 PRO A O 1
ATOM 1503 N N . VAL A 1 186 ? 12.813 19.546 -10.920 1.00 80.25 186 VAL A N 1
ATOM 1504 C CA . VAL A 1 186 ? 13.131 18.124 -10.888 1.00 80.25 186 VAL A CA 1
ATOM 1505 C C . VAL A 1 186 ? 14.609 18.058 -10.562 1.00 80.25 186 VAL A C 1
ATOM 1507 O O . VAL A 1 186 ? 15.378 18.767 -11.258 1.00 80.25 186 VAL A O 1
#

Foldseek 3Di:
DDDPDDDDDDPPPPPDDDADDPVLVVQLVCCLLQLVLVSNLVSADQFDKDKDDKFWFQQFDFDDDDQWTATQDRQDCVQHPPDDHGKTWQDKPPHGDDRPDGGGDDFQDKIWTFIAHRVGPDTDIDIDGIHIDIRMDGSVVSSVVSNVSNVQFQDKDKAFDDWDGDGNDIDTDMDIDTHSDHPDDD

Sequence (186 aa):
MINRSILFILFYSYIYPLPLEESDCIDFIEARYSGADSTVYSMISNDFTYNHIPYVGLGILTEYRNGSLFITHIVNDSLQTNLNVGDKIHEVNGKVVSKNTSFNGAVGSEQKLIVTKRGDSTFSTIYLPLIQIQYSQNDSLFLLDIVDYRNTWYDYHVEILDIINHKNKAAVYYLWEGSKKENGPV

pLDDT: mean 88.55, std 12.08, range [43.38, 98.19]